Protein AF-A0A4R2H150-F1 (afdb_monomer_lite)

Radius of gyration: 21.91 Å; chains: 1; bounding box: 50×48×60 Å

Organism: NCBI:txid2512223

Secondary structure (DSSP, 8-state):
-HHHHHHHHHHHTT-HHHHHHHHHHHHHHHHHHHHHHHHHHHHHHHHHHTT--HHHHHHHHHHHHHHHHHHHSSSHHHHHHHHHHHHHHHT-EE-TTT--EES-TT-GGGTT---HHHHHIIIIIIHHHHHHHHHTTT--PPP-----S---S-S--HHHHHHHHHHHHHHHHHHHHHHHSTT--THHHHHHHHHHHHHHHHHTT---TTS--THHHHHHHHHHHHHHHHHHHHHHHH----SHHHHHHHHHHHHTT---SHHHHHHSHHHHHHHHHHHHHHHHHHHHHHHHHHHHHHHHTTS-HHHHHHHHHHHHHHHHHHHH--HHHHHHHHHHHHHHHHHHHTT--SHHHHHHHHHHHHHHHHHHTT-

Sequence (371 aa):
MATAIQGHKMALKGRARAALATVAIGSFVAGTISTVLLTFVAKPIGELASHFQATDYFAITLPAMVAVTALVGHSLVRGLLSLTVGLFIGLIGLDSLTGAPRYTFGTLRLLDGVDVVIVIVGLFAIGETLHVASKLRSTPEPPAVLERGRLRTGYLNKSDWGRSWAPWLRGTALGFPFGAIPSGGAEVPTFLSYSIERRRARKKGRDEFGDGAIEGVAGPEAANNASFSGVLVPLLTLGLPTSATAAVMLAAFQIFNVQPGPQLFEDQSTLVWTLIASLYVGNLILLIMNLPLIQIWVQVLKVPQPLLYAGILVFACLGVYSLSGSGYEVLLALLIGVVGFFMRKLDFPIAPVILGVILGPAMEEQSAGHW

InterPro domains:
  IPR002823 Protein of unknown function DUF112, transmembrane [PF01970] (1-355)

pLDDT: mean 83.93, std 10.95, range [38.44, 95.94]

Foldseek 3Di:
DLLCLQLVLCQLVLNNLQSLLLLLVLLLVLLVVLLVVLVVQQQVLLVVQVPDALVNLLVQQVVLLLLLLCALFPDSVLSVVLLVLLLQQLQQAQDPPPRDGDPVVPDPVRNHGFQLLLLCLLQPQLQVLLQVVVCCVPDPPPQSCSPPPDNPPDSADPVLVVLQPVLSVQLSVQQQQQLLDSRHDLVVSLVVSLVVLCVVCVVVVHPCVSNNDSSSNRNSSSSSSSSVSNNVSCCQAVVHRSWLVSLVVSSVCVVVVHRHHSCCCVVVVVVVVVVSVCSSVVSVVSSVPSSVCSVVVVVVSNPPSVVVSVVSLVVSLVVQCVVPVDPVSSVVSNVSSVVSNVCVVVRRDNTSSSSSSRVSSVSCVSVVVPD

Structure (mmCIF, N/CA/C/O backbone):
data_AF-A0A4R2H150-F1
#
_entry.id   AF-A0A4R2H150-F1
#
loop_
_atom_site.group_PDB
_atom_site.id
_atom_site.type_symbol
_atom_site.label_atom_id
_atom_site.label_alt_id
_atom_site.label_comp_id
_atom_site.label_asym_id
_atom_site.label_entity_id
_atom_site.label_seq_id
_atom_site.pdbx_PDB_ins_code
_atom_site.Cartn_x
_atom_site.Cartn_y
_atom_site.Cartn_z
_atom_site.occupancy
_atom_site.B_iso_or_equiv
_atom_site.auth_seq_id
_atom_site.auth_comp_id
_atom_site.auth_asym_id
_atom_site.auth_atom_id
_atom_site.pdbx_PDB_model_num
ATOM 1 N N . MET A 1 1 ? 0.793 -2.696 -10.698 1.00 60.19 1 MET A N 1
ATOM 2 C CA . MET A 1 1 ? 0.422 -3.503 -11.892 1.00 60.19 1 MET A CA 1
ATOM 3 C C . MET A 1 1 ? 0.953 -2.947 -13.217 1.00 60.19 1 MET A C 1
ATOM 5 O O . MET A 1 1 ? 1.516 -3.722 -13.980 1.00 60.19 1 MET A O 1
ATOM 9 N N . ALA A 1 2 ? 0.827 -1.646 -13.522 1.00 77.62 2 ALA A N 1
ATOM 10 C CA . ALA A 1 2 ? 1.211 -1.133 -14.848 1.00 77.62 2 ALA A CA 1
ATOM 11 C C . ALA A 1 2 ? 2.699 -1.343 -15.217 1.00 77.62 2 ALA A C 1
ATOM 13 O O . ALA A 1 2 ? 2.989 -1.665 -16.368 1.00 77.62 2 ALA A O 1
ATOM 14 N N . THR A 1 3 ? 3.624 -1.272 -14.247 1.00 82.69 3 THR A N 1
ATOM 15 C CA . THR A 1 3 ? 5.052 -1.597 -14.441 1.00 82.69 3 THR A CA 1
ATOM 16 C C . THR A 1 3 ? 5.254 -3.010 -15.003 1.00 82.69 3 THR A C 1
ATOM 18 O O . THR A 1 3 ? 6.045 -3.220 -15.924 1.00 82.69 3 THR A O 1
ATOM 21 N N . ALA A 1 4 ? 4.504 -3.990 -14.486 1.00 82.56 4 ALA A N 1
ATOM 22 C CA . ALA A 1 4 ? 4.651 -5.398 -14.847 1.00 82.56 4 ALA A CA 1
ATOM 23 C C . ALA A 1 4 ? 4.240 -5.678 -16.299 1.00 82.56 4 ALA A C 1
ATOM 25 O O . ALA A 1 4 ? 4.830 -6.544 -16.937 1.00 82.56 4 ALA A O 1
ATOM 26 N N . ILE A 1 5 ? 3.298 -4.906 -16.857 1.00 83.81 5 ILE A N 1
ATOM 27 C CA . ILE A 1 5 ? 2.817 -5.080 -18.237 1.00 83.81 5 ILE A CA 1
ATOM 28 C C . ILE A 1 5 ? 3.967 -4.920 -19.240 1.00 83.81 5 ILE A C 1
ATOM 30 O O . ILE A 1 5 ? 4.116 -5.729 -20.156 1.00 83.81 5 ILE A O 1
ATOM 34 N N . GLN A 1 6 ? 4.790 -3.881 -19.078 1.00 85.50 6 GLN A N 1
ATOM 35 C CA . GLN A 1 6 ? 5.945 -3.652 -19.953 1.00 85.50 6 GLN A CA 1
ATOM 36 C C . GLN A 1 6 ? 7.176 -4.419 -19.472 1.00 85.50 6 GLN A C 1
ATOM 38 O O . GLN A 1 6 ? 7.909 -4.958 -20.299 1.00 85.50 6 GLN A O 1
ATOM 43 N N . GLY A 1 7 ? 7.378 -4.528 -18.155 1.00 83.94 7 GLY A N 1
ATOM 44 C CA . GLY A 1 7 ? 8.508 -5.248 -17.569 1.00 83.94 7 GLY A CA 1
ATOM 45 C C . GLY A 1 7 ? 8.526 -6.728 -17.953 1.00 83.94 7 GLY A C 1
ATOM 46 O O . GLY A 1 7 ? 9.577 -7.248 -18.327 1.00 83.94 7 GLY A O 1
ATOM 47 N N . HIS A 1 8 ? 7.362 -7.385 -17.966 1.00 83.56 8 HIS A N 1
ATOM 48 C CA . HIS A 1 8 ? 7.231 -8.773 -18.407 1.00 83.56 8 HIS A CA 1
ATOM 49 C C . HIS A 1 8 ? 7.599 -8.931 -19.890 1.00 83.56 8 HIS A C 1
ATOM 51 O O . HIS A 1 8 ? 8.407 -9.787 -20.240 1.00 83.56 8 HIS A O 1
ATOM 57 N N . LYS A 1 9 ? 7.111 -8.041 -20.762 1.00 84.56 9 LYS A N 1
ATOM 58 C CA . LYS A 1 9 ? 7.454 -8.055 -22.195 1.00 84.56 9 LYS A CA 1
ATOM 59 C C . LYS A 1 9 ? 8.936 -7.771 -22.454 1.00 84.56 9 LYS A C 1
ATOM 61 O O . LYS A 1 9 ? 9.545 -8.409 -23.307 1.00 84.56 9 LYS A O 1
ATOM 66 N N . MET A 1 10 ? 9.551 -6.873 -21.680 1.00 82.25 10 MET A N 1
ATOM 67 C CA . MET A 1 10 ? 11.004 -6.665 -21.707 1.00 82.25 10 MET A CA 1
ATOM 68 C C . MET A 1 10 ? 11.769 -7.917 -21.260 1.00 82.25 10 MET A C 1
ATOM 70 O O . MET A 1 10 ? 12.809 -8.232 -21.840 1.00 82.25 10 MET A O 1
ATOM 74 N N . ALA A 1 11 ? 11.268 -8.635 -20.251 1.00 80.50 11 ALA A N 1
ATOM 75 C CA . ALA A 1 11 ? 11.879 -9.870 -19.773 1.00 80.50 11 ALA A CA 1
ATOM 76 C C . ALA A 1 11 ? 11.828 -10.984 -20.828 1.00 80.50 11 ALA A C 1
ATOM 78 O O . ALA A 1 11 ? 12.861 -11.605 -21.078 1.00 80.50 11 ALA A O 1
ATOM 79 N N . LEU A 1 12 ? 10.687 -11.156 -21.506 1.00 79.75 12 LEU A N 1
ATOM 80 C CA . LEU A 1 12 ? 10.528 -12.106 -22.617 1.00 79.75 12 LEU A CA 1
ATOM 81 C C . LEU A 1 12 ? 11.504 -11.836 -23.776 1.00 79.75 12 LEU A C 1
ATOM 83 O O . LEU A 1 12 ? 11.928 -12.761 -24.453 1.00 79.75 12 LEU A O 1
ATOM 87 N N . LYS A 1 13 ? 11.927 -10.582 -23.966 1.00 80.75 13 LYS A N 1
ATOM 88 C CA . LYS A 1 13 ? 12.922 -10.176 -24.976 1.00 80.75 13 LYS A CA 1
ATOM 89 C C . LYS A 1 13 ? 14.378 -10.236 -24.501 1.00 80.75 13 LYS A C 1
ATOM 91 O O . LYS A 1 13 ? 15.247 -9.576 -25.075 1.00 80.75 13 LYS A O 1
ATOM 96 N N . GLY A 1 14 ? 14.656 -10.913 -23.389 1.00 75.75 14 GLY A N 1
ATOM 97 C CA . GLY A 1 14 ? 16.004 -10.995 -22.814 1.00 75.75 14 GLY A CA 1
ATOM 98 C C . GLY A 1 14 ? 16.511 -9.692 -22.172 1.00 75.75 14 GLY A C 1
ATOM 99 O O . GLY A 1 14 ? 17.676 -9.609 -21.781 1.00 75.75 14 GLY A O 1
ATOM 100 N N . ARG A 1 15 ? 15.657 -8.668 -22.005 1.00 80.00 15 ARG A N 1
ATOM 101 C CA . ARG A 1 15 ? 15.982 -7.381 -21.350 1.00 80.00 15 ARG A CA 1
ATOM 102 C C . ARG A 1 15 ? 15.508 -7.310 -19.890 1.00 80.00 15 ARG A C 1
ATOM 104 O O . ARG A 1 15 ? 15.317 -6.217 -19.359 1.00 80.00 15 ARG A O 1
ATOM 111 N N . ALA A 1 16 ? 15.367 -8.453 -19.215 1.00 78.31 16 ALA A N 1
ATOM 112 C CA . ALA A 1 16 ? 14.910 -8.528 -17.821 1.00 78.31 16 ALA A CA 1
ATOM 113 C C . ALA A 1 16 ? 15.772 -7.684 -16.860 1.00 78.31 16 ALA A C 1
ATOM 115 O O . ALA A 1 16 ? 15.243 -6.954 -16.029 1.00 78.31 16 ALA A O 1
ATOM 116 N N . ARG A 1 17 ? 17.105 -7.716 -17.022 1.00 78.56 17 ARG A N 1
ATOM 117 C CA . ARG A 1 17 ? 18.040 -6.927 -16.197 1.00 78.56 17 ARG A CA 1
ATOM 118 C C . ARG A 1 17 ? 17.825 -5.422 -16.339 1.00 78.56 17 ARG A C 1
ATOM 120 O O . ARG A 1 17 ? 17.886 -4.717 -15.342 1.00 78.56 17 ARG A O 1
ATOM 127 N N . ALA A 1 18 ? 17.536 -4.949 -17.551 1.00 82.94 18 ALA A N 1
ATOM 128 C CA . ALA A 1 18 ? 17.268 -3.538 -17.798 1.00 82.94 18 ALA A CA 1
ATOM 129 C C . ALA A 1 18 ? 15.921 -3.098 -17.235 1.00 82.94 18 ALA A C 1
ATOM 131 O O . ALA A 1 18 ? 15.838 -2.026 -16.641 1.00 82.94 18 ALA A O 1
ATOM 132 N N . ALA A 1 19 ? 14.888 -3.937 -17.351 1.00 84.19 19 ALA A N 1
ATOM 133 C CA . ALA A 1 19 ? 13.602 -3.674 -16.713 1.00 84.19 19 ALA A CA 1
ATOM 134 C C . ALA A 1 19 ? 13.755 -3.563 -15.186 1.00 84.19 19 ALA A C 1
ATOM 136 O O . ALA A 1 19 ? 13.353 -2.560 -14.605 1.00 84.19 19 ALA A O 1
ATOM 137 N N . LEU A 1 20 ? 14.420 -4.535 -14.554 1.00 83.69 20 LEU A N 1
ATOM 138 C CA . LEU A 1 20 ? 14.629 -4.549 -13.103 1.00 83.69 20 LEU A CA 1
ATOM 139 C C . LEU A 1 20 ? 15.543 -3.414 -12.618 1.00 83.69 20 LEU A C 1
ATOM 141 O O . LEU A 1 20 ? 15.258 -2.809 -11.591 1.00 83.69 20 LEU A O 1
ATOM 145 N N . ALA A 1 21 ? 16.598 -3.070 -13.364 1.00 84.75 21 ALA A N 1
ATOM 146 C CA . ALA A 1 21 ? 17.452 -1.927 -13.034 1.00 84.75 21 ALA A CA 1
ATOM 147 C C . ALA A 1 21 ? 16.698 -0.593 -13.151 1.00 84.75 21 ALA A C 1
ATOM 149 O O . ALA A 1 21 ? 16.842 0.273 -12.291 1.00 84.75 21 ALA A O 1
ATOM 150 N N . THR A 1 22 ? 15.863 -0.438 -14.186 1.00 89.25 22 THR A N 1
ATOM 151 C CA . THR A 1 22 ? 15.008 0.750 -14.358 1.00 89.25 22 THR A CA 1
ATOM 152 C C . THR A 1 22 ? 14.028 0.898 -13.203 1.00 89.25 22 THR A C 1
ATOM 154 O O . THR A 1 22 ? 13.801 2.016 -12.744 1.00 89.25 22 THR A O 1
ATOM 157 N N . VAL A 1 23 ? 13.466 -0.223 -12.741 1.00 87.62 23 VAL A N 1
ATOM 158 C CA . VAL A 1 23 ? 12.588 -0.271 -11.571 1.00 87.62 23 VAL A CA 1
ATOM 159 C C . VAL A 1 23 ? 13.357 0.138 -10.323 1.00 87.62 23 VAL A C 1
ATOM 161 O O . VAL A 1 23 ? 13.010 1.142 -9.726 1.00 87.62 23 VAL A O 1
ATOM 164 N N . ALA A 1 24 ? 14.458 -0.540 -9.988 1.00 87.31 24 ALA A N 1
ATOM 165 C CA . ALA A 1 24 ? 15.208 -0.272 -8.760 1.00 87.31 24 ALA A CA 1
ATOM 166 C C . ALA A 1 24 ? 15.705 1.183 -8.662 1.00 87.31 24 ALA A C 1
ATOM 168 O O . ALA A 1 24 ? 15.549 1.827 -7.625 1.00 87.31 24 ALA A O 1
ATOM 169 N N . ILE A 1 25 ? 16.267 1.722 -9.749 1.00 89.00 25 ILE A N 1
ATOM 170 C CA . ILE A 1 25 ? 16.742 3.113 -9.786 1.00 89.00 25 ILE A CA 1
ATOM 171 C C . ILE A 1 25 ? 15.561 4.085 -9.778 1.00 89.00 25 ILE A C 1
ATOM 173 O O . ILE A 1 25 ? 15.614 5.099 -9.088 1.00 89.00 25 ILE A O 1
ATOM 177 N N . GLY A 1 26 ? 14.490 3.775 -10.511 1.00 88.81 26 GLY A N 1
ATOM 178 C CA . GLY A 1 26 ? 13.276 4.584 -10.530 1.00 88.81 26 GLY A CA 1
ATOM 179 C C . GLY A 1 26 ? 12.628 4.696 -9.159 1.00 88.81 26 GLY A C 1
ATOM 180 O O . GLY A 1 26 ? 12.326 5.807 -8.730 1.00 88.81 26 GLY A O 1
ATOM 181 N N . SER A 1 27 ? 12.487 3.575 -8.450 1.00 89.62 27 SER A N 1
ATOM 182 C CA . SER A 1 27 ? 11.993 3.541 -7.076 1.00 89.62 27 SER A CA 1
ATOM 183 C C . SER A 1 27 ? 12.921 4.339 -6.160 1.00 89.62 27 SER A C 1
ATOM 185 O O . SER A 1 27 ? 12.429 5.181 -5.423 1.00 89.62 27 SER A O 1
ATOM 187 N N . PHE A 1 28 ? 14.248 4.197 -6.259 1.00 91.75 28 PHE A N 1
ATOM 188 C CA . PHE A 1 28 ? 15.172 5.012 -5.459 1.00 91.75 28 PHE A CA 1
ATOM 189 C C . PHE A 1 28 ? 15.005 6.517 -5.714 1.00 91.75 28 PHE A C 1
ATOM 191 O O . PHE A 1 28 ? 14.764 7.268 -4.777 1.00 91.75 28 PHE A O 1
ATOM 198 N N . VAL A 1 29 ? 15.064 6.964 -6.974 1.00 92.50 29 VAL A N 1
ATOM 199 C CA . VAL A 1 29 ? 14.935 8.389 -7.333 1.00 92.50 29 VAL A CA 1
ATOM 200 C C . VAL A 1 29 ? 13.586 8.944 -6.884 1.00 92.50 29 VAL A C 1
ATOM 202 O O . VAL A 1 29 ? 13.526 10.007 -6.265 1.00 92.50 29 VAL A O 1
ATOM 205 N N . ALA A 1 30 ? 12.503 8.226 -7.180 1.00 93.12 30 ALA A N 1
ATOM 206 C CA . ALA A 1 30 ? 11.165 8.633 -6.789 1.00 93.12 30 ALA A CA 1
ATOM 207 C C . ALA A 1 30 ? 11.005 8.668 -5.272 1.00 93.12 30 ALA A C 1
ATOM 209 O O . ALA A 1 30 ? 10.514 9.665 -4.760 1.00 93.12 30 ALA A O 1
ATOM 210 N N . GLY A 1 31 ? 11.491 7.633 -4.583 1.00 92.56 31 GLY A N 1
ATOM 211 C CA . GLY A 1 31 ? 11.442 7.483 -3.133 1.00 92.56 31 GLY A CA 1
ATOM 212 C C . GLY A 1 31 ? 12.242 8.556 -2.411 1.00 92.56 31 GLY A C 1
ATOM 213 O O . GLY A 1 31 ? 11.758 9.134 -1.451 1.00 92.56 31 GLY A O 1
ATOM 214 N N . THR A 1 32 ? 13.441 8.898 -2.885 1.00 94.12 32 THR A N 1
ATOM 215 C CA . THR A 1 32 ? 14.222 9.994 -2.301 1.00 94.12 32 THR A CA 1
ATOM 216 C C . THR A 1 32 ? 13.494 11.324 -2.459 1.00 94.12 32 THR A C 1
ATOM 218 O O . THR A 1 32 ? 13.324 12.035 -1.474 1.00 94.12 32 THR A O 1
ATOM 221 N N . ILE A 1 33 ? 13.020 11.656 -3.665 1.00 95.19 33 ILE A N 1
ATOM 222 C CA . ILE A 1 33 ? 12.309 12.923 -3.903 1.00 95.19 33 ILE A CA 1
ATOM 223 C C . ILE A 1 33 ? 11.018 12.983 -3.076 1.00 95.19 33 ILE A C 1
ATOM 225 O O . ILE A 1 33 ? 10.729 14.007 -2.462 1.00 95.19 33 ILE A O 1
ATOM 229 N N . SER A 1 34 ? 10.247 11.899 -3.030 1.00 94.25 34 SER A N 1
ATOM 230 C CA . SER A 1 34 ? 8.982 11.854 -2.301 1.00 94.25 34 SER A CA 1
ATOM 231 C C . SER A 1 34 ? 9.173 11.845 -0.784 1.00 94.25 34 SER A C 1
ATOM 233 O O . SER A 1 34 ? 8.365 12.447 -0.086 1.00 94.25 34 SER A O 1
ATOM 235 N N . THR A 1 35 ? 10.251 11.254 -0.256 1.00 94.06 35 THR A N 1
ATOM 236 C CA . THR A 1 35 ? 10.605 11.366 1.171 1.00 94.06 35 THR A CA 1
ATOM 237 C C . THR A 1 35 ? 11.059 12.786 1.532 1.00 94.06 35 THR A C 1
ATOM 239 O O . THR A 1 35 ? 10.711 13.283 2.606 1.00 94.06 35 THR A O 1
ATOM 242 N N . VAL A 1 36 ? 11.763 13.485 0.631 1.00 94.81 36 VAL A N 1
ATOM 243 C CA . VAL A 1 36 ? 12.063 14.921 0.801 1.00 94.81 36 VAL A CA 1
ATOM 244 C C . VAL A 1 36 ? 10.771 15.725 0.870 1.00 94.81 36 VAL A C 1
ATOM 246 O O . VAL A 1 36 ? 10.580 16.491 1.810 1.00 94.81 36 VAL A O 1
ATOM 249 N N . LEU A 1 37 ? 9.848 15.507 -0.069 1.00 94.31 37 LEU A N 1
ATOM 250 C CA . LEU A 1 37 ? 8.540 16.162 -0.037 1.00 94.31 37 LEU A CA 1
ATOM 251 C C . LEU A 1 37 ? 7.769 15.827 1.248 1.00 94.31 37 LEU A C 1
ATOM 253 O O . LEU A 1 37 ? 7.254 16.739 1.882 1.00 94.31 37 LEU A O 1
ATOM 257 N N . LEU A 1 38 ? 7.761 14.565 1.690 1.00 93.06 38 LEU A N 1
ATOM 258 C CA . LEU A 1 38 ? 7.161 14.144 2.962 1.00 93.06 38 LEU A CA 1
ATOM 259 C C . LEU A 1 38 ? 7.756 14.911 4.151 1.00 93.06 38 LEU A C 1
ATOM 261 O O . LEU A 1 38 ? 7.006 15.397 4.986 1.00 93.06 38 LEU A O 1
ATOM 265 N N . THR A 1 39 ? 9.079 15.077 4.204 1.00 92.12 39 THR A N 1
ATOM 266 C CA . THR A 1 39 ? 9.779 15.796 5.288 1.00 92.12 39 THR A CA 1
ATOM 267 C C . THR A 1 39 ? 9.279 17.240 5.412 1.00 92.12 39 THR A C 1
ATOM 269 O O . THR A 1 39 ? 9.077 17.733 6.520 1.00 92.12 39 THR A O 1
ATOM 272 N N . PHE A 1 40 ? 9.037 17.911 4.282 1.00 91.12 40 PHE A N 1
ATOM 273 C CA . PHE A 1 40 ? 8.554 19.294 4.267 1.00 91.12 40 PHE A CA 1
ATOM 274 C C . PHE A 1 40 ? 7.036 19.425 4.417 1.00 91.12 40 PHE A C 1
ATOM 276 O O . PHE A 1 40 ? 6.571 20.421 4.960 1.00 91.12 40 PHE A O 1
ATOM 283 N N . VAL A 1 41 ? 6.263 18.449 3.937 1.00 90.12 41 VAL A N 1
ATOM 284 C CA . VAL A 1 41 ? 4.792 18.500 3.899 1.00 90.12 41 VAL A CA 1
ATOM 285 C C . VAL A 1 41 ? 4.155 17.936 5.173 1.00 90.12 41 VAL A C 1
ATOM 287 O O . VAL A 1 41 ? 3.082 18.388 5.565 1.00 90.12 41 VAL A O 1
ATOM 290 N N . ALA A 1 42 ? 4.816 16.996 5.856 1.00 86.25 42 ALA A N 1
ATOM 291 C CA . ALA A 1 42 ? 4.284 16.359 7.058 1.00 86.25 42 ALA A CA 1
ATOM 292 C C . ALA A 1 42 ? 4.027 17.362 8.191 1.00 86.25 42 ALA A C 1
ATOM 294 O O . ALA A 1 42 ? 2.949 17.355 8.774 1.00 86.25 42 ALA A O 1
ATOM 295 N N . LYS A 1 43 ? 4.983 18.257 8.474 1.00 84.12 43 LYS A N 1
ATOM 296 C CA . LYS A 1 43 ? 4.855 19.208 9.587 1.00 84.12 43 LYS A CA 1
ATOM 297 C C . LYS A 1 43 ? 3.708 20.220 9.387 1.00 84.12 43 LYS A C 1
ATOM 299 O O . LYS A 1 43 ? 2.865 20.291 10.274 1.00 84.12 43 LYS A O 1
ATOM 304 N N . PRO A 1 44 ? 3.597 20.938 8.248 1.00 87.19 44 PRO A N 1
ATOM 305 C CA . PRO A 1 44 ? 2.483 21.863 8.018 1.00 87.19 44 PRO A CA 1
ATOM 306 C C . PRO A 1 44 ? 1.107 21.195 8.085 1.00 87.19 44 PRO A C 1
ATOM 308 O O . PRO A 1 44 ? 0.148 21.800 8.549 1.00 87.19 44 PRO A O 1
ATOM 311 N N . ILE A 1 45 ? 0.995 19.947 7.620 1.00 85.62 45 ILE A N 1
ATOM 312 C CA . ILE A 1 45 ? -0.273 19.213 7.686 1.00 85.62 45 ILE A CA 1
ATOM 313 C C . ILE A 1 45 ? -0.565 18.751 9.114 1.00 85.62 45 ILE A C 1
ATOM 315 O O . ILE A 1 45 ? -1.712 18.837 9.531 1.00 85.62 45 ILE A O 1
ATOM 319 N N . GLY A 1 46 ? 0.445 18.325 9.878 1.00 82.56 46 GLY A N 1
ATOM 320 C CA . GLY A 1 46 ? 0.287 18.022 11.304 1.00 82.56 46 GLY A CA 1
ATOM 321 C C . GLY A 1 46 ? -0.188 19.235 12.113 1.00 82.56 46 GLY A C 1
ATOM 322 O O . GLY A 1 46 ? -1.106 19.108 12.915 1.00 82.56 46 GLY A O 1
ATOM 323 N N . GLU A 1 47 ? 0.367 20.420 11.841 1.00 83.69 47 GLU A N 1
ATOM 324 C CA . GLU A 1 47 ? -0.075 21.685 12.451 1.00 83.69 47 GLU A CA 1
ATOM 325 C C . GLU A 1 47 ? -1.510 22.058 12.042 1.00 83.69 47 GLU A C 1
ATOM 327 O O . GLU A 1 47 ? -2.278 22.543 12.862 1.00 83.69 47 GLU A O 1
ATOM 332 N N . LEU A 1 48 ? -1.915 21.805 10.794 1.00 84.31 48 LEU A N 1
ATOM 333 C CA . LEU A 1 48 ? -3.309 22.006 10.383 1.00 84.31 48 LEU A CA 1
ATOM 334 C C . LEU A 1 48 ? -4.253 21.023 11.094 1.00 84.31 48 LEU A C 1
ATOM 336 O O . LEU A 1 48 ? -5.356 21.389 11.493 1.00 84.31 48 LEU A O 1
ATOM 340 N N . ALA A 1 49 ? -3.811 19.778 11.246 1.00 81.94 49 ALA A N 1
ATOM 341 C CA . ALA A 1 49 ? -4.591 18.694 11.818 1.00 81.94 49 ALA A CA 1
ATOM 342 C C . ALA A 1 49 ? -4.788 18.820 13.339 1.00 81.94 49 ALA A C 1
ATOM 344 O O . ALA A 1 49 ? -5.761 18.281 13.867 1.00 81.94 49 ALA A O 1
ATOM 345 N N . SER A 1 50 ? -3.919 19.546 14.052 1.00 79.81 50 SER A N 1
ATOM 346 C CA . SER A 1 50 ? -4.093 19.812 15.490 1.00 79.81 50 SER A CA 1
ATOM 347 C C . SER A 1 50 ? -5.289 20.722 15.792 1.00 79.81 50 SER A C 1
ATOM 349 O O . SER A 1 50 ? -5.778 20.746 16.919 1.00 79.81 50 SER A O 1
ATOM 351 N N . HIS A 1 51 ? -5.810 21.429 14.783 1.00 83.56 51 HIS A N 1
ATOM 352 C CA . HIS A 1 51 ? -7.037 22.215 14.892 1.00 83.56 51 HIS A CA 1
ATOM 353 C C . HIS A 1 51 ? -8.318 21.403 14.663 1.00 83.56 51 HIS A C 1
ATOM 355 O O . HIS A 1 51 ? -9.405 21.932 14.888 1.00 83.56 51 HIS A O 1
ATOM 361 N N . PHE A 1 52 ? -8.215 20.153 14.202 1.00 83.81 52 PHE A N 1
ATOM 362 C CA . PHE A 1 52 ? -9.382 19.327 13.902 1.00 83.81 52 PHE A CA 1
ATOM 363 C C . PHE A 1 52 ? -9.962 18.696 15.161 1.00 83.81 52 PHE A C 1
ATOM 365 O O . PHE A 1 52 ? -9.247 18.153 16.006 1.00 83.81 52 PHE A O 1
ATOM 372 N N . GLN A 1 53 ? -11.286 18.729 15.255 1.00 83.62 53 GLN A N 1
ATOM 373 C CA . GLN A 1 53 ? -12.044 18.043 16.294 1.00 83.62 53 GLN A CA 1
ATOM 374 C C . GLN A 1 53 ? -12.504 16.664 15.804 1.00 83.62 53 GLN A C 1
ATOM 376 O O . GLN A 1 53 ? -12.438 16.355 14.614 1.00 83.62 53 GLN A O 1
ATOM 381 N N . ALA A 1 54 ? -13.014 15.825 16.710 1.00 80.88 54 ALA A N 1
ATOM 382 C CA . ALA A 1 54 ? -13.508 14.484 16.372 1.00 80.88 54 ALA A CA 1
ATOM 383 C C . ALA A 1 54 ? -14.536 14.499 15.219 1.00 80.88 54 ALA A C 1
ATOM 385 O O . ALA A 1 54 ? -14.478 13.662 14.319 1.00 80.88 54 ALA A O 1
ATOM 386 N N . THR A 1 55 ? -15.417 15.504 15.191 1.00 83.94 55 THR A N 1
ATOM 387 C CA . THR A 1 55 ? -16.394 15.709 14.111 1.00 83.94 55 THR A CA 1
ATOM 388 C C . THR A 1 55 ? -15.729 15.966 12.755 1.00 83.94 55 THR A C 1
ATOM 390 O O . THR A 1 55 ? -16.196 15.443 11.742 1.00 83.94 55 THR A O 1
ATOM 393 N N . ASP A 1 56 ? -14.626 16.718 12.721 1.00 85.62 56 ASP A N 1
ATOM 394 C CA . ASP A 1 56 ? -13.878 16.998 11.489 1.00 85.62 56 ASP A CA 1
ATOM 395 C C . ASP A 1 56 ? -13.185 15.731 10.976 1.00 85.62 56 ASP A C 1
ATOM 397 O O . ASP A 1 56 ? -13.238 15.435 9.779 1.00 85.62 56 ASP A O 1
ATOM 401 N N . TYR A 1 57 ? -12.603 14.932 11.881 1.00 82.25 57 TYR A N 1
ATOM 402 C CA . TYR A 1 57 ? -12.037 13.628 11.529 1.00 82.25 57 TYR A CA 1
ATOM 403 C C . TYR A 1 57 ? -13.095 12.710 10.927 1.00 82.25 57 TYR A C 1
ATOM 405 O O . TYR A 1 57 ? -12.864 12.153 9.852 1.00 82.25 57 TYR A O 1
ATOM 413 N N . PHE A 1 58 ? -14.281 12.611 11.529 1.00 84.38 58 PHE A N 1
ATOM 414 C CA . PHE A 1 58 ? -15.379 11.831 10.958 1.00 84.38 58 PHE A CA 1
ATOM 415 C C . PHE A 1 58 ? -15.794 12.356 9.571 1.00 84.38 58 PHE A C 1
ATOM 417 O O . PHE A 1 58 ? -15.917 11.578 8.617 1.00 84.38 58 PHE A O 1
ATOM 424 N N . ALA A 1 59 ? -15.946 13.678 9.432 1.00 86.38 59 ALA A N 1
ATOM 425 C CA . ALA A 1 59 ? -16.364 14.335 8.195 1.00 86.38 59 ALA A CA 1
ATOM 426 C C . ALA A 1 59 ? -15.350 14.198 7.047 1.00 86.38 59 ALA A C 1
ATOM 428 O O . ALA A 1 59 ? -15.753 14.233 5.886 1.00 86.38 59 ALA A O 1
ATOM 429 N N . ILE A 1 60 ? -14.058 14.021 7.338 1.00 84.50 60 ILE A N 1
ATOM 430 C CA . ILE A 1 60 ? -13.012 13.776 6.330 1.00 84.50 60 ILE A CA 1
ATOM 431 C C . ILE A 1 60 ? -12.858 12.275 6.057 1.00 84.50 60 ILE A C 1
ATOM 433 O O . ILE A 1 60 ? -12.720 11.866 4.900 1.00 84.50 60 ILE A O 1
ATOM 437 N N . THR A 1 61 ? -12.923 11.444 7.098 1.00 84.56 61 THR A N 1
ATOM 438 C CA . THR A 1 61 ? -12.716 9.993 6.998 1.00 84.56 61 THR A CA 1
ATOM 439 C C . THR A 1 61 ? -13.825 9.319 6.207 1.00 84.56 61 THR A C 1
ATOM 441 O O . THR A 1 61 ? -13.534 8.495 5.341 1.00 84.56 61 THR A O 1
ATOM 444 N N . LEU A 1 62 ? -15.091 9.685 6.439 1.00 87.12 62 LEU A N 1
ATOM 445 C CA . LEU A 1 62 ? -16.221 9.055 5.755 1.00 87.12 62 LEU A CA 1
ATOM 446 C C . LEU A 1 62 ? -16.168 9.268 4.224 1.00 87.12 62 LEU A C 1
ATOM 448 O O . LEU A 1 62 ? -16.179 8.271 3.493 1.00 87.12 62 LEU A O 1
ATOM 452 N N . PRO A 1 63 ? -16.046 10.503 3.691 1.00 85.50 63 PRO A N 1
ATOM 453 C CA . PRO A 1 63 ? -15.893 10.718 2.256 1.00 85.50 63 PRO A CA 1
ATOM 454 C C . PRO A 1 63 ? -14.600 10.126 1.700 1.00 85.50 63 PRO A C 1
ATOM 456 O O . PRO A 1 63 ? -14.630 9.591 0.595 1.00 85.50 63 PRO A O 1
ATOM 459 N N . ALA A 1 64 ? -13.487 10.177 2.441 1.00 83.44 64 ALA A N 1
ATOM 460 C CA . ALA A 1 64 ? -12.230 9.565 2.013 1.00 83.44 64 ALA A CA 1
ATOM 461 C C . ALA A 1 64 ? -12.376 8.049 1.834 1.00 83.44 64 ALA A C 1
ATOM 463 O O . ALA A 1 64 ? -11.995 7.493 0.802 1.00 83.44 64 ALA A O 1
ATOM 464 N N . MET A 1 65 ? -13.005 7.382 2.800 1.00 84.12 65 MET A N 1
ATOM 465 C CA . MET A 1 65 ? -13.268 5.948 2.774 1.00 84.12 65 MET A CA 1
ATOM 466 C C . MET A 1 65 ? -14.177 5.561 1.603 1.00 84.12 65 MET A C 1
ATOM 468 O O . MET A 1 65 ? -13.878 4.611 0.872 1.00 84.12 65 MET A O 1
ATOM 472 N N . VAL A 1 66 ? -15.244 6.330 1.365 1.00 85.19 66 VAL A N 1
ATOM 473 C CA . VAL A 1 66 ? -16.134 6.142 0.208 1.00 85.19 66 VAL A CA 1
ATOM 474 C C . VAL A 1 66 ? -15.396 6.399 -1.109 1.00 85.19 66 VAL A C 1
ATOM 476 O O . VAL A 1 66 ? -15.533 5.609 -2.043 1.00 85.19 66 VAL A O 1
ATOM 479 N N . ALA A 1 67 ? -14.579 7.450 -1.195 1.00 82.94 67 ALA A N 1
ATOM 480 C CA . ALA A 1 67 ? -13.839 7.808 -2.403 1.00 82.94 67 ALA A CA 1
ATOM 481 C C . ALA A 1 67 ? -12.783 6.754 -2.767 1.00 82.94 67 ALA A C 1
ATOM 483 O O . ALA A 1 67 ? -12.732 6.307 -3.915 1.00 82.94 67 ALA A O 1
ATOM 484 N N . VAL A 1 68 ? -11.993 6.296 -1.793 1.00 77.50 68 VAL A N 1
ATOM 485 C CA . VAL A 1 68 ? -11.022 5.206 -1.984 1.00 77.50 68 VAL A CA 1
ATOM 486 C C . VAL A 1 68 ? -11.746 3.934 -2.427 1.00 77.50 68 VAL A C 1
ATOM 488 O O . VAL A 1 68 ? -11.335 3.274 -3.381 1.00 77.50 68 VAL A O 1
ATOM 491 N N . THR A 1 69 ? -12.878 3.623 -1.798 1.00 81.25 69 THR A N 1
ATOM 492 C CA . THR A 1 69 ? -13.703 2.464 -2.157 1.00 81.25 69 THR A CA 1
ATOM 493 C C . THR A 1 69 ? -14.252 2.549 -3.582 1.00 81.25 69 THR A C 1
ATOM 495 O O . THR A 1 69 ? -14.247 1.552 -4.309 1.00 81.25 69 THR A O 1
ATOM 498 N N . ALA A 1 70 ? -14.679 3.739 -4.006 1.00 79.88 70 ALA A N 1
ATOM 499 C CA . ALA A 1 70 ? -15.176 3.997 -5.352 1.00 79.88 70 ALA A CA 1
ATOM 500 C C . ALA A 1 70 ? -14.092 3.848 -6.430 1.00 79.88 70 ALA A C 1
ATOM 502 O O . ALA A 1 70 ? -14.407 3.477 -7.560 1.00 79.88 70 ALA A O 1
ATOM 503 N N . LEU A 1 71 ? -12.830 4.127 -6.092 1.00 73.06 71 LEU A N 1
ATOM 504 C CA . LEU A 1 71 ? -11.721 4.175 -7.048 1.00 73.06 71 LEU A CA 1
ATOM 505 C C . LEU A 1 71 ? -10.954 2.856 -7.197 1.00 73.06 71 LEU A C 1
ATOM 507 O O . LEU A 1 71 ? -10.319 2.647 -8.229 1.00 73.06 71 LEU A O 1
ATOM 511 N N . VAL A 1 72 ? -11.011 1.961 -6.207 1.00 68.81 72 VAL A N 1
ATOM 512 C CA . VAL A 1 72 ? -10.279 0.677 -6.237 1.00 68.81 72 VAL A CA 1
ATOM 513 C C . VAL A 1 72 ? -11.051 -0.432 -6.981 1.00 68.81 72 VAL A C 1
ATOM 515 O O . VAL A 1 72 ? -10.475 -1.450 -7.357 1.00 68.81 72 VAL A O 1
ATOM 518 N N . GLY A 1 73 ? -12.356 -0.264 -7.219 1.00 65.69 73 GLY A N 1
ATOM 519 C CA . GLY A 1 73 ? -13.201 -1.275 -7.864 1.00 65.69 73 GLY A CA 1
ATOM 520 C C . GLY A 1 73 ? -13.564 -0.973 -9.322 1.00 65.69 73 GLY A C 1
ATOM 521 O O . GLY A 1 73 ? -13.741 0.174 -9.712 1.00 65.69 73 GLY A O 1
ATOM 522 N N . HIS A 1 74 ? -13.811 -2.025 -10.114 1.00 68.38 74 HIS A N 1
ATOM 523 C CA . HIS A 1 74 ? -14.494 -1.898 -11.415 1.00 68.38 74 HIS A CA 1
ATOM 524 C C . HIS A 1 74 ? -15.958 -1.446 -11.279 1.00 68.38 74 HIS A C 1
ATOM 526 O O . HIS A 1 74 ? -16.542 -0.928 -12.228 1.00 68.38 74 HIS A O 1
ATOM 532 N N . SER A 1 75 ? -16.564 -1.687 -10.113 1.00 84.06 75 SER A N 1
ATOM 533 C CA . SER A 1 75 ? -17.946 -1.341 -9.797 1.00 84.06 75 SER A CA 1
ATOM 534 C C . SER A 1 75 ? -18.018 -0.703 -8.416 1.00 84.06 75 SER A C 1
ATOM 536 O O . SER A 1 75 ? -17.573 -1.300 -7.432 1.00 84.06 75 SER A O 1
ATOM 538 N N . LEU A 1 76 ? -18.647 0.473 -8.349 1.00 85.88 76 LEU A N 1
ATOM 539 C CA . LEU A 1 76 ? -18.916 1.193 -7.104 1.00 85.88 76 LEU A CA 1
ATOM 540 C C . LEU A 1 76 ? -19.689 0.322 -6.105 1.00 85.88 76 LEU A C 1
ATOM 542 O O . LEU A 1 76 ? -19.357 0.291 -4.927 1.00 85.88 76 LEU A O 1
ATOM 546 N N . VAL A 1 77 ? -20.679 -0.437 -6.586 1.00 89.44 77 VAL A N 1
ATOM 547 C CA . VAL A 1 77 ? -21.520 -1.301 -5.743 1.00 89.44 77 VAL A CA 1
ATOM 548 C C . VAL A 1 77 ? -20.690 -2.410 -5.101 1.00 89.44 77 VAL A C 1
ATOM 550 O O . VAL A 1 77 ? -20.820 -2.658 -3.906 1.00 89.44 77 VAL A O 1
ATOM 553 N N . ARG A 1 78 ? -19.794 -3.051 -5.865 1.00 89.88 78 ARG A N 1
ATOM 554 C CA . ARG A 1 78 ? -18.899 -4.086 -5.319 1.00 89.88 78 ARG A CA 1
ATOM 555 C C . ARG A 1 78 ? -17.933 -3.497 -4.294 1.00 89.88 78 ARG A C 1
ATOM 557 O O . ARG A 1 78 ? -17.697 -4.125 -3.271 1.00 89.88 78 ARG A O 1
ATOM 564 N N . GLY A 1 79 ? -17.423 -2.291 -4.547 1.00 89.75 79 GLY A N 1
ATOM 565 C CA . GLY A 1 79 ? -16.612 -1.549 -3.585 1.00 89.75 79 GLY A CA 1
ATOM 566 C C . GLY A 1 79 ? -17.354 -1.301 -2.274 1.00 89.75 79 GLY A C 1
ATOM 567 O O . GLY A 1 79 ? -16.864 -1.687 -1.217 1.00 89.75 79 GLY A O 1
ATOM 568 N N . LEU A 1 80 ? -18.542 -0.695 -2.339 1.00 90.75 80 LEU A N 1
ATOM 569 C CA . LEU A 1 80 ? -19.333 -0.366 -1.151 1.00 90.75 80 LEU A CA 1
ATOM 570 C C . LEU A 1 80 ? -19.743 -1.616 -0.366 1.00 90.75 80 LEU A C 1
ATOM 572 O O . LEU A 1 80 ? -19.654 -1.608 0.853 1.00 90.75 80 LEU A O 1
ATOM 576 N N . LEU A 1 81 ? -20.105 -2.711 -1.042 1.00 92.94 81 LEU A N 1
ATOM 577 C CA . LEU A 1 81 ? -20.384 -3.985 -0.374 1.00 92.94 81 LEU A CA 1
ATOM 578 C C . LEU A 1 81 ? -19.148 -4.542 0.342 1.00 92.94 81 LEU A C 1
ATOM 580 O O . LEU A 1 81 ? -19.256 -4.963 1.491 1.00 92.94 81 LEU A O 1
ATOM 584 N N . SER A 1 82 ? -17.974 -4.509 -0.298 1.00 93.06 82 SER A N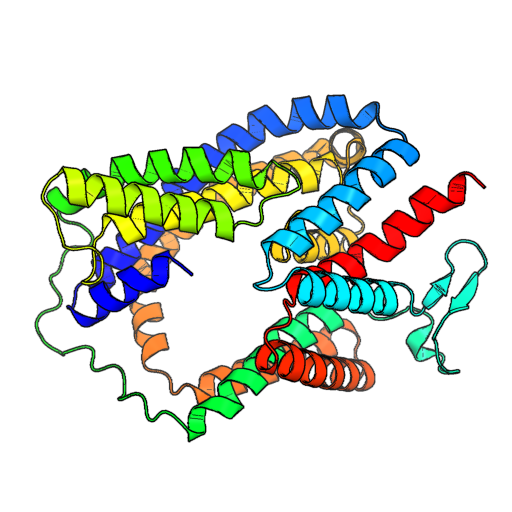 1
ATOM 585 C CA . SER A 1 82 ? -16.713 -4.873 0.359 1.00 93.06 82 SER A CA 1
ATOM 586 C C . SER A 1 82 ? -16.449 -4.008 1.592 1.00 93.06 82 SER A C 1
ATOM 588 O O . SER A 1 82 ? -16.058 -4.526 2.634 1.00 93.06 82 SER A O 1
ATOM 590 N N . LEU A 1 83 ? -16.693 -2.701 1.492 1.00 91.62 83 LEU A N 1
ATOM 591 C CA . LEU A 1 83 ? -16.540 -1.785 2.614 1.00 91.62 83 LEU A CA 1
ATOM 592 C C . LEU A 1 83 ? -17.491 -2.138 3.763 1.00 91.62 83 LEU A C 1
ATOM 594 O O . LEU A 1 83 ? -17.048 -2.234 4.902 1.00 91.62 83 LEU A O 1
ATOM 598 N N . THR A 1 84 ? -18.768 -2.398 3.475 1.00 92.44 84 THR A N 1
ATOM 599 C CA . THR A 1 84 ? -19.756 -2.815 4.483 1.00 92.44 84 THR A CA 1
ATOM 600 C C . THR A 1 84 ? -19.371 -4.129 5.158 1.00 92.44 84 THR A C 1
ATOM 602 O O . THR A 1 84 ? -19.506 -4.241 6.372 1.00 92.44 84 THR A O 1
ATOM 605 N N . VAL A 1 85 ? -18.852 -5.108 4.409 1.00 93.94 85 VAL A N 1
ATOM 606 C CA . VAL A 1 85 ? -18.320 -6.353 4.992 1.00 93.94 85 VAL A CA 1
ATOM 607 C C . VAL A 1 85 ? -17.156 -6.052 5.936 1.00 93.94 85 VAL A C 1
ATOM 609 O O . VAL A 1 85 ? -17.085 -6.628 7.018 1.00 93.94 85 VAL A O 1
ATOM 612 N N . GLY A 1 86 ? -16.274 -5.128 5.555 1.00 92.81 86 GLY A N 1
ATOM 613 C CA . GLY A 1 86 ? -15.181 -4.672 6.407 1.00 92.81 86 GLY A CA 1
ATOM 614 C C . GLY A 1 86 ? -15.661 -4.026 7.701 1.00 92.81 86 GLY A C 1
ATOM 615 O O . GLY A 1 86 ? -15.250 -4.438 8.779 1.00 92.81 86 GLY A O 1
ATOM 616 N N . LEU A 1 87 ? -16.580 -3.065 7.593 1.00 92.19 87 LEU A N 1
ATOM 617 C CA . LEU A 1 87 ? -17.196 -2.401 8.744 1.00 92.19 87 LEU A CA 1
ATOM 618 C C . LEU A 1 87 ? -17.875 -3.417 9.670 1.00 92.19 87 LEU A C 1
ATOM 620 O O . LEU A 1 87 ? -17.701 -3.355 10.878 1.00 92.19 87 LEU A O 1
ATOM 624 N N . PHE A 1 88 ? -18.595 -4.392 9.109 1.00 92.56 88 PHE A N 1
ATOM 625 C CA . PHE A 1 88 ? -19.224 -5.451 9.895 1.00 92.56 88 PHE A CA 1
ATOM 626 C C . PHE A 1 88 ? -18.197 -6.269 10.683 1.00 92.56 88 PHE A C 1
ATOM 628 O O . PHE A 1 88 ? -18.403 -6.493 11.869 1.00 92.56 88 PHE A O 1
ATOM 635 N N . ILE A 1 89 ? -17.092 -6.683 10.050 1.00 92.94 89 ILE A N 1
ATOM 636 C CA . ILE A 1 89 ? -16.022 -7.436 10.723 1.00 92.94 89 ILE A CA 1
ATOM 637 C C . ILE A 1 89 ? -15.358 -6.587 11.816 1.00 92.94 89 ILE A C 1
ATOM 639 O O . ILE A 1 89 ? -15.094 -7.112 12.892 1.00 92.94 89 ILE A O 1
ATOM 643 N N . GLY A 1 90 ? -15.125 -5.295 11.563 1.00 89.62 90 GLY A N 1
ATOM 644 C CA . GLY A 1 90 ? -14.533 -4.381 12.545 1.00 89.62 90 GLY A CA 1
ATOM 645 C C . GLY A 1 90 ? -15.403 -4.173 13.789 1.00 89.62 90 GLY A C 1
ATOM 646 O O . GLY A 1 90 ? -14.872 -3.990 14.874 1.00 89.62 90 GLY A O 1
ATOM 647 N N . LEU A 1 91 ? -16.730 -4.251 13.653 1.00 89.38 91 LEU A N 1
ATOM 648 C CA . LEU A 1 91 ? -17.680 -4.101 14.765 1.00 89.38 91 LEU A CA 1
ATOM 649 C C . LEU A 1 91 ? -17.900 -5.389 15.580 1.00 89.38 91 LEU A C 1
ATOM 651 O O . L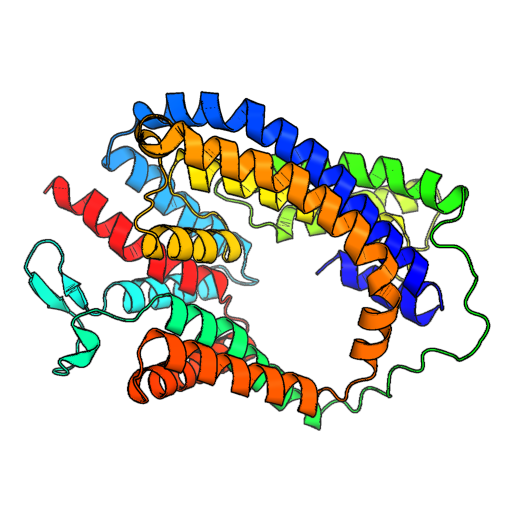EU A 1 91 ? -18.671 -5.373 16.543 1.00 89.38 91 LEU A O 1
ATOM 655 N N . ILE A 1 92 ? -17.291 -6.515 15.191 1.00 92.75 92 ILE A N 1
ATOM 656 C CA . ILE A 1 92 ? -17.319 -7.747 15.989 1.00 92.75 92 ILE A CA 1
ATOM 657 C C . ILE A 1 92 ? -16.427 -7.528 17.207 1.00 92.75 92 ILE A C 1
ATOM 659 O O . ILE A 1 92 ? -15.244 -7.244 17.044 1.00 92.75 92 ILE A O 1
ATOM 663 N N . GLY A 1 93 ? -16.970 -7.707 18.409 1.00 90.44 93 GLY A N 1
ATOM 664 C CA . GLY A 1 93 ? -16.214 -7.504 19.642 1.00 90.44 93 GLY A CA 1
ATOM 665 C C . GLY A 1 93 ? -17.039 -6.889 20.757 1.00 90.44 93 GLY A C 1
ATOM 666 O O . GLY A 1 93 ? -18.269 -6.831 20.697 1.00 90.44 93 GLY A O 1
ATOM 667 N N . LEU A 1 94 ? -16.351 -6.442 21.797 1.00 87.31 94 LEU A N 1
ATOM 668 C CA . LEU A 1 94 ? -16.921 -5.576 22.815 1.00 87.31 94 LEU A CA 1
ATOM 669 C C . LEU A 1 94 ? -17.057 -4.150 22.278 1.00 87.31 94 LEU A C 1
ATOM 671 O O . LEU A 1 94 ? -16.131 -3.592 21.700 1.00 87.31 94 LEU A O 1
ATOM 675 N N . ASP A 1 95 ? -18.222 -3.559 22.508 1.00 85.25 95 ASP A N 1
ATOM 676 C CA . ASP A 1 95 ? -18.433 -2.125 22.355 1.00 85.25 95 ASP A CA 1
ATOM 677 C C . ASP A 1 95 ? -17.526 -1.355 23.327 1.00 85.25 95 ASP A C 1
ATOM 679 O O . ASP A 1 95 ? -17.623 -1.564 24.540 1.00 85.25 95 ASP A O 1
ATOM 683 N N . SER A 1 96 ? -16.674 -0.458 22.825 1.00 76.81 96 SER A N 1
ATOM 684 C CA . SER A 1 96 ? -15.749 0.310 23.668 1.00 76.81 96 SER A CA 1
ATOM 685 C C . SER A 1 96 ? -16.451 1.305 24.600 1.00 76.81 96 SER A C 1
ATOM 687 O O . SER A 1 96 ? -15.880 1.681 25.624 1.00 76.81 96 SER A O 1
ATOM 689 N N . LEU A 1 97 ? -17.700 1.685 24.312 1.00 79.00 97 LEU A N 1
ATOM 690 C CA . LEU A 1 97 ? -18.481 2.627 25.121 1.00 79.00 97 LEU A CA 1
ATOM 691 C C . LEU A 1 97 ? -19.382 1.918 26.124 1.00 79.00 97 LEU A C 1
ATOM 693 O O . LEU A 1 97 ? -19.462 2.315 27.286 1.00 79.00 97 LEU A O 1
ATOM 697 N N . THR A 1 98 ? -20.098 0.886 25.674 1.00 84.31 98 THR A N 1
ATOM 698 C CA . THR A 1 98 ? -21.110 0.213 26.507 1.00 84.31 98 THR A CA 1
ATOM 699 C C . THR A 1 98 ? -20.605 -1.069 27.165 1.00 84.31 98 THR A C 1
ATOM 701 O O . THR A 1 98 ? -21.244 -1.570 28.090 1.00 84.31 98 THR A O 1
ATOM 704 N N . GLY A 1 99 ? -19.486 -1.630 26.695 1.00 83.81 99 GLY A N 1
ATOM 705 C CA . GLY A 1 99 ? -18.985 -2.940 27.120 1.00 83.81 99 GLY A CA 1
ATOM 706 C C . GLY A 1 99 ? -19.883 -4.110 26.700 1.00 83.81 99 GLY A C 1
ATOM 707 O O . GLY A 1 99 ? -19.689 -5.234 27.166 1.00 83.81 99 GLY A O 1
ATOM 708 N N . ALA A 1 100 ? -20.891 -3.876 25.853 1.00 87.62 100 ALA A N 1
ATOM 709 C CA . ALA A 1 100 ? -21.789 -4.920 25.387 1.00 87.62 100 ALA A CA 1
ATOM 710 C C . ALA A 1 100 ? -21.127 -5.762 24.277 1.00 87.62 100 ALA A C 1
ATOM 712 O O . ALA A 1 100 ? -20.507 -5.203 23.369 1.00 87.62 100 ALA A O 1
ATOM 713 N N . PRO A 1 101 ? -21.278 -7.100 24.290 1.00 89.25 101 PRO A N 1
ATOM 714 C CA . PRO A 1 101 ? -20.787 -7.945 23.211 1.00 89.25 101 PRO A CA 1
ATOM 715 C C . PRO A 1 101 ? -21.633 -7.762 21.944 1.00 89.25 101 PRO A C 1
ATOM 717 O O . PRO A 1 101 ? -22.849 -7.964 21.954 1.00 89.25 101 PRO A O 1
ATOM 720 N N . ARG A 1 102 ? -20.978 -7.443 20.828 1.00 89.81 102 ARG A N 1
ATOM 721 C CA . ARG A 1 102 ? -21.580 -7.241 19.507 1.00 89.81 102 ARG A CA 1
ATOM 722 C C . ARG A 1 102 ? -21.112 -8.326 18.548 1.00 89.81 102 ARG A C 1
ATOM 724 O O . ARG A 1 102 ? -19.920 -8.554 18.371 1.00 89.81 102 ARG A O 1
ATOM 731 N N . TYR A 1 103 ? -22.068 -9.020 17.931 1.00 89.56 103 TYR A N 1
ATOM 732 C CA . TYR A 1 103 ? -21.807 -10.040 16.903 1.00 89.56 103 TYR A CA 1
ATOM 733 C C . TYR A 1 103 ? -20.817 -11.144 17.327 1.00 89.56 103 TYR A C 1
ATOM 735 O O . TYR A 1 103 ? -20.174 -11.768 16.489 1.00 89.56 103 TYR A O 1
ATOM 743 N N . THR A 1 104 ? -20.716 -11.434 18.628 1.00 86.00 104 THR A N 1
ATOM 744 C CA . THR A 1 104 ? -19.808 -12.464 19.163 1.00 86.00 104 THR A CA 1
ATOM 745 C C . THR A 1 104 ? -20.381 -13.877 19.069 1.00 86.00 104 THR A C 1
ATOM 747 O O . THR A 1 104 ? -19.711 -14.839 19.430 1.00 86.00 104 THR A O 1
ATOM 750 N N . PHE A 1 105 ? -21.632 -14.027 18.615 1.00 84.75 105 PHE A N 1
ATOM 751 C CA . PHE A 1 105 ? -22.330 -15.311 18.441 1.00 84.75 105 PHE A CA 1
ATOM 752 C C . PHE A 1 105 ? -22.263 -16.244 19.671 1.00 84.75 105 PHE A C 1
ATOM 754 O O . PHE A 1 105 ? -22.307 -17.465 19.535 1.00 84.75 105 PHE A O 1
ATOM 761 N N . GLY A 1 106 ? -22.140 -15.676 20.876 1.00 81.56 106 GLY A N 1
ATOM 762 C CA . GLY A 1 106 ? -22.047 -16.424 22.133 1.00 81.56 106 GLY A CA 1
ATOM 763 C C . GLY A 1 106 ? -20.681 -17.063 22.419 1.00 81.56 106 GLY A C 1
ATOM 764 O O . GLY A 1 106 ? -20.564 -17.797 23.399 1.00 81.56 106 GLY A O 1
ATOM 765 N N . THR A 1 107 ? -19.644 -16.804 21.611 1.00 85.19 107 THR A N 1
ATOM 766 C CA . THR A 1 107 ? -18.278 -17.276 21.887 1.00 85.19 107 THR A CA 1
ATOM 767 C C . THR A 1 107 ? -17.434 -16.197 22.558 1.00 85.19 107 THR A C 1
ATOM 769 O O . THR A 1 107 ? -17.307 -15.079 22.062 1.00 85.19 107 THR A O 1
ATOM 772 N N . LEU A 1 108 ? -16.777 -16.564 23.663 1.00 85.62 108 LEU A N 1
ATOM 773 C CA . LEU A 1 108 ? -15.828 -15.694 24.369 1.00 85.62 108 LEU A CA 1
ATOM 774 C C . LEU A 1 108 ? -14.628 -15.304 23.491 1.00 85.62 108 LEU A C 1
ATOM 776 O O . LEU A 1 108 ? -14.024 -14.265 23.706 1.00 85.62 108 LEU A O 1
ATOM 780 N N . ARG A 1 109 ? -14.305 -16.111 22.471 1.00 84.69 109 ARG A N 1
ATOM 781 C CA . ARG A 1 109 ? -13.162 -15.875 21.571 1.00 84.69 109 ARG A CA 1
ATOM 782 C C . ARG A 1 109 ? -13.347 -14.703 20.609 1.00 84.69 109 ARG A C 1
ATOM 784 O O . ARG A 1 109 ? -12.386 -14.326 19.962 1.00 84.69 109 ARG A O 1
ATOM 791 N N . LEU A 1 110 ? -14.571 -14.194 20.470 1.00 87.00 110 LEU A N 1
ATOM 792 C CA . LEU A 1 110 ? -14.867 -13.024 19.642 1.00 87.00 110 LEU A CA 1
ATOM 793 C C . LEU A 1 110 ? -15.087 -11.764 20.484 1.00 87.00 110 LEU A C 1
ATOM 795 O O . LEU A 1 110 ? -15.448 -10.743 19.917 1.00 87.00 110 LEU A O 1
ATOM 799 N N . LEU A 1 111 ? -14.910 -11.815 21.812 1.00 86.94 111 LEU A N 1
ATOM 800 C CA . LEU A 1 111 ? -15.043 -10.626 22.666 1.00 86.94 111 LEU A CA 1
ATOM 801 C C . LEU A 1 111 ? -13.962 -9.589 22.365 1.00 86.94 111 LEU A C 1
ATOM 803 O O . LEU A 1 111 ? -14.274 -8.408 22.271 1.00 86.94 111 LEU A O 1
ATOM 807 N N . ASP A 1 112 ? -12.738 -10.047 22.118 1.00 83.81 112 ASP A N 1
ATOM 808 C CA . ASP A 1 112 ? -11.614 -9.193 21.713 1.00 83.81 112 ASP A CA 1
ATOM 809 C C . ASP A 1 112 ? -11.696 -8.783 20.227 1.00 83.81 112 ASP A C 1
ATOM 811 O O . ASP A 1 112 ? -10.809 -8.118 19.698 1.00 83.81 112 ASP A O 1
ATOM 815 N N . GLY A 1 113 ? -12.774 -9.182 19.544 1.00 87.94 113 GLY A N 1
ATOM 816 C CA . GLY A 1 113 ? -12.997 -8.953 18.126 1.00 87.94 113 GLY A CA 1
ATOM 817 C C . GLY A 1 113 ? -12.180 -9.870 17.222 1.00 87.94 113 GLY A C 1
ATOM 818 O O . GLY A 1 113 ? -11.723 -10.944 17.620 1.00 87.94 113 GLY A O 1
ATOM 819 N N . VAL A 1 114 ? -12.060 -9.479 15.954 1.00 89.69 114 VAL A N 1
ATOM 820 C CA . VAL A 1 114 ? -11.223 -10.182 14.977 1.00 89.69 114 VAL A CA 1
ATOM 821 C C . VAL A 1 114 ? -9.960 -9.367 14.756 1.00 89.69 114 VAL A C 1
ATOM 823 O O . VAL A 1 114 ? -10.026 -8.272 14.202 1.00 89.69 114 VAL A O 1
ATOM 826 N N . ASP A 1 115 ? -8.812 -9.925 15.139 1.00 87.94 115 ASP A N 1
ATOM 827 C CA . ASP A 1 115 ? -7.526 -9.259 14.945 1.00 87.94 115 ASP A CA 1
ATOM 828 C C . ASP A 1 115 ? -7.322 -8.907 13.460 1.00 87.94 115 ASP A C 1
ATOM 830 O O . ASP A 1 115 ? -7.451 -9.735 12.547 1.00 87.94 115 ASP A O 1
ATOM 834 N N . VAL A 1 116 ? -6.993 -7.640 13.221 1.00 86.88 116 VAL A N 1
ATOM 835 C CA . VAL A 1 116 ? -6.774 -7.068 11.894 1.00 86.88 116 VAL A CA 1
ATOM 836 C C . VAL A 1 116 ? -5.706 -7.843 11.115 1.00 86.88 116 VAL A C 1
ATOM 838 O O . VAL A 1 116 ? -5.834 -8.021 9.899 1.00 86.88 116 VAL A O 1
ATOM 841 N N . VAL A 1 117 ? -4.676 -8.360 11.786 1.00 87.62 117 VAL A N 1
ATOM 842 C CA . VAL A 1 117 ? -3.622 -9.180 11.178 1.00 87.62 117 VAL A CA 1
ATOM 843 C C . VAL A 1 117 ? -4.195 -10.482 10.627 1.00 87.62 117 VAL A C 1
ATOM 845 O O . VAL A 1 117 ? -3.864 -10.856 9.499 1.00 87.62 117 VAL A O 1
ATOM 848 N N . ILE A 1 118 ? -5.102 -11.142 11.352 1.00 91.81 118 ILE A N 1
ATOM 849 C CA . ILE A 1 118 ? -5.795 -12.354 10.879 1.00 91.81 118 ILE A CA 1
ATOM 850 C C . ILE A 1 118 ? -6.596 -12.025 9.618 1.00 91.81 118 ILE A C 1
ATOM 852 O O . ILE A 1 118 ? -6.541 -12.777 8.639 1.00 91.81 118 ILE A O 1
ATOM 856 N N . VAL A 1 119 ? -7.295 -10.884 9.605 1.00 93.00 119 VAL A N 1
ATOM 857 C CA . VAL A 1 119 ? -8.053 -10.433 8.430 1.00 93.00 119 VAL A CA 1
ATOM 858 C C . VAL A 1 119 ? -7.127 -10.188 7.239 1.00 93.00 119 VAL A C 1
ATOM 860 O O . VAL A 1 119 ? -7.397 -10.678 6.142 1.00 93.00 119 VAL A O 1
ATOM 863 N N . ILE A 1 120 ? -6.018 -9.471 7.438 1.00 90.56 120 ILE A N 1
ATOM 864 C CA . ILE A 1 120 ? -5.029 -9.173 6.392 1.00 90.56 120 ILE A CA 1
ATOM 865 C C . ILE A 1 120 ? -4.425 -10.468 5.842 1.00 90.56 120 ILE A C 1
ATOM 867 O O . ILE A 1 120 ? -4.399 -10.659 4.625 1.00 90.56 120 ILE A O 1
ATOM 871 N N . VAL A 1 121 ? -3.960 -11.371 6.708 1.00 92.12 121 VAL A N 1
ATOM 872 C CA . VAL A 1 121 ? -3.345 -12.643 6.298 1.00 92.12 121 VAL A CA 1
ATOM 873 C C . VAL A 1 121 ? -4.363 -13.530 5.580 1.00 92.12 121 VAL A C 1
ATOM 875 O O . VAL A 1 121 ? -4.060 -14.074 4.513 1.00 92.12 121 VAL A O 1
ATOM 878 N N . GLY A 1 122 ? -5.583 -13.628 6.110 1.00 94.69 122 GLY A N 1
ATOM 879 C CA . GLY A 1 122 ? -6.684 -14.350 5.484 1.00 94.69 122 GLY A CA 1
ATOM 880 C C . GLY A 1 122 ? -6.991 -13.800 4.094 1.00 94.69 122 GLY A C 1
ATOM 881 O O . GLY A 1 122 ? -6.866 -14.511 3.095 1.00 94.69 122 GLY A O 1
ATOM 882 N N . LEU A 1 123 ? -7.324 -12.513 3.996 1.00 93.88 123 LEU A N 1
ATOM 883 C CA . LEU A 1 123 ? -7.728 -11.897 2.737 1.00 93.88 123 LEU A CA 1
ATOM 884 C C . LEU A 1 123 ? -6.583 -11.820 1.722 1.00 93.88 123 LEU A C 1
ATOM 886 O O . LEU A 1 123 ? -6.806 -12.169 0.565 1.00 93.88 123 LEU A O 1
ATOM 890 N N . PHE A 1 124 ? -5.375 -11.382 2.089 1.00 89.69 124 PHE A N 1
ATOM 891 C CA . PHE A 1 124 ? -4.277 -11.196 1.131 1.00 89.69 124 PHE A CA 1
ATOM 892 C C . PHE A 1 124 ? -3.458 -12.452 0.867 1.00 89.69 124 PHE A C 1
ATOM 894 O O . PHE A 1 124 ? -3.242 -12.759 -0.300 1.00 89.69 124 PHE A O 1
ATOM 901 N N . ALA A 1 125 ? -3.004 -13.178 1.888 1.00 92.19 125 ALA A N 1
ATOM 902 C CA . ALA A 1 125 ? -2.105 -14.313 1.673 1.00 92.19 125 ALA A CA 1
ATOM 903 C C . ALA A 1 125 ? -2.886 -15.584 1.316 1.00 92.19 125 ALA A C 1
ATOM 905 O O . ALA A 1 125 ? -2.677 -16.168 0.249 1.00 92.19 125 ALA A O 1
ATOM 906 N N . ILE A 1 126 ? -3.822 -15.991 2.177 1.00 95.00 126 ILE A N 1
ATOM 907 C CA . ILE A 1 126 ? -4.572 -17.244 2.007 1.00 95.00 126 ILE A CA 1
ATOM 908 C C . ILE A 1 126 ? -5.541 -17.124 0.823 1.00 95.00 126 ILE A C 1
ATOM 910 O O . ILE A 1 126 ? -5.540 -17.978 -0.064 1.00 95.00 126 ILE A O 1
ATOM 914 N N . GLY A 1 127 ? -6.315 -16.038 0.749 1.00 93.25 127 GLY A N 1
ATOM 915 C CA . GLY A 1 127 ? -7.287 -15.826 -0.325 1.00 93.25 127 GLY A CA 1
ATOM 916 C C . GLY A 1 127 ? -6.663 -15.703 -1.719 1.00 93.25 127 GLY A C 1
ATOM 917 O O . GLY A 1 127 ? -7.210 -16.250 -2.678 1.00 93.25 127 GLY A O 1
ATOM 918 N N . GLU A 1 128 ? -5.505 -15.041 -1.848 1.00 90.31 128 GLU A N 1
ATOM 919 C CA . GLU A 1 128 ? -4.758 -14.987 -3.118 1.00 90.31 128 GLU A CA 1
ATOM 920 C C . GLU A 1 128 ? -4.230 -16.371 -3.490 1.00 90.31 128 GLU A C 1
ATOM 922 O O . GLU A 1 128 ? -4.378 -16.809 -4.629 1.00 90.31 128 GLU A O 1
ATOM 927 N N . THR A 1 129 ? -3.672 -17.087 -2.512 1.00 91.94 129 THR A N 1
ATOM 928 C CA . THR A 1 129 ? -3.133 -18.433 -2.714 1.00 91.94 129 THR A CA 1
ATOM 929 C C . THR A 1 129 ? -4.198 -19.391 -3.238 1.00 91.94 129 THR A C 1
ATOM 931 O O . THR A 1 129 ? -3.980 -20.064 -4.246 1.00 91.94 129 THR A O 1
ATOM 934 N N . LEU A 1 130 ? -5.381 -19.410 -2.618 1.00 91.50 130 LEU A N 1
ATOM 935 C CA . LEU A 1 130 ? -6.518 -20.209 -3.081 1.00 91.50 130 LEU A CA 1
ATOM 936 C C . LEU A 1 130 ? -6.990 -19.776 -4.480 1.00 91.50 130 LEU A C 1
ATOM 938 O O . LEU A 1 130 ? -7.328 -20.619 -5.315 1.00 91.50 130 LEU A O 1
ATOM 942 N N . HIS A 1 131 ? -6.982 -18.469 -4.764 1.00 90.62 131 HIS A N 1
ATOM 943 C CA . HIS A 1 131 ? -7.402 -17.933 -6.059 1.00 90.62 131 HIS A CA 1
ATOM 944 C C . HIS A 1 131 ? -6.486 -18.392 -7.185 1.00 90.62 131 HIS A C 1
ATOM 946 O O . HIS A 1 131 ? -6.961 -18.914 -8.200 1.00 90.62 131 HIS A O 1
ATOM 952 N N . VAL A 1 132 ? -5.179 -18.269 -6.983 1.00 87.00 132 VAL A N 1
ATOM 953 C CA . VAL A 1 132 ? -4.182 -18.700 -7.958 1.00 87.00 132 VAL A CA 1
ATOM 954 C C . VAL A 1 132 ? -4.176 -20.223 -8.093 1.00 87.00 132 VAL A C 1
ATOM 956 O O . VAL A 1 132 ? -4.224 -20.726 -9.217 1.00 87.00 132 VAL A O 1
ATOM 959 N N . ALA A 1 133 ? -4.264 -20.966 -6.985 1.00 86.19 133 ALA A N 1
ATOM 960 C CA . ALA A 1 133 ? -4.370 -22.427 -7.009 1.00 86.19 133 ALA A CA 1
ATOM 961 C C . ALA A 1 133 ? -5.572 -22.921 -7.836 1.00 86.19 133 ALA A C 1
ATOM 963 O O . ALA A 1 133 ? -5.460 -23.914 -8.556 1.00 86.19 133 ALA A O 1
ATOM 964 N N . SER A 1 134 ? -6.702 -22.203 -7.806 1.00 85.44 134 SER A N 1
ATOM 965 C CA . SER A 1 134 ? -7.880 -22.542 -8.617 1.00 85.44 134 SER A CA 1
ATOM 966 C C . SER A 1 134 ? -7.674 -22.361 -10.129 1.00 85.44 134 SER A C 1
ATOM 968 O O . SER A 1 134 ? -8.330 -23.038 -10.922 1.00 85.44 134 SER A O 1
ATOM 970 N N . LYS A 1 135 ? -6.757 -21.474 -10.539 1.00 81.00 135 LYS A N 1
ATOM 971 C CA . LYS A 1 135 ? -6.451 -21.166 -11.947 1.00 81.00 135 LYS A CA 1
ATOM 972 C C . LYS A 1 135 ? -5.331 -22.032 -12.520 1.00 81.00 135 LYS A C 1
ATOM 974 O O . LYS A 1 135 ? -5.315 -22.264 -13.728 1.00 81.00 135 LYS A O 1
ATOM 979 N N . LEU A 1 136 ? -4.452 -22.571 -11.670 1.00 70.19 136 LEU A N 1
ATOM 980 C CA . LEU A 1 136 ? -3.301 -23.387 -12.081 1.00 70.19 136 LEU A CA 1
ATOM 981 C C . LEU A 1 136 ? -3.667 -24.593 -12.965 1.00 70.19 136 LEU A C 1
ATOM 983 O O . LEU A 1 136 ? -2.842 -25.050 -13.748 1.00 70.19 136 LEU A O 1
ATOM 987 N N . ARG A 1 137 ? -4.894 -25.120 -12.856 1.00 61.47 137 ARG A N 1
ATOM 988 C CA . ARG A 1 137 ? -5.350 -26.275 -13.648 1.00 61.47 137 ARG A CA 1
ATOM 989 C C . ARG A 1 137 ? -5.827 -25.912 -15.062 1.00 61.47 137 ARG A C 1
ATOM 991 O O . ARG A 1 137 ? -5.933 -26.807 -15.893 1.00 61.47 137 ARG A O 1
ATOM 998 N N . SER A 1 138 ? -6.113 -24.635 -15.326 1.00 56.97 138 SER A N 1
ATOM 999 C CA . SER A 1 138 ? -6.776 -24.172 -16.559 1.00 56.97 138 SER A CA 1
ATOM 1000 C C . SER A 1 138 ? -5.840 -23.479 -17.553 1.00 56.97 138 SER A C 1
ATOM 1002 O O . SER A 1 138 ? -6.206 -23.307 -18.712 1.00 56.97 138 SER A O 1
ATOM 1004 N N . THR A 1 139 ? -4.630 -23.107 -17.139 1.00 52.34 139 THR A N 1
ATOM 1005 C CA . THR A 1 139 ? -3.612 -22.497 -18.005 1.00 52.34 139 THR A CA 1
ATOM 1006 C C . THR A 1 139 ? -2.273 -23.188 -17.773 1.00 52.34 139 THR A C 1
ATOM 1008 O O . THR A 1 139 ? -1.586 -22.850 -16.808 1.00 52.34 139 THR A O 1
ATOM 1011 N N . PRO A 1 140 ? -1.870 -24.147 -18.627 1.00 47.47 140 PRO A N 1
ATOM 1012 C CA . PRO A 1 140 ? -0.481 -24.567 -18.692 1.00 47.47 140 PRO A CA 1
ATOM 1013 C C . PRO A 1 140 ? 0.309 -23.399 -19.291 1.00 47.47 140 PRO A C 1
ATOM 1015 O O . PRO A 1 140 ? 0.529 -23.337 -20.498 1.00 47.47 140 PRO A O 1
ATOM 1018 N N . GLU A 1 141 ? 0.670 -22.412 -18.469 1.00 51.66 141 GLU A N 1
ATOM 1019 C CA . GLU A 1 141 ? 1.653 -21.428 -18.904 1.00 51.66 141 GLU A CA 1
ATOM 1020 C C . GLU A 1 141 ? 2.962 -22.187 -19.142 1.00 51.66 141 GLU A C 1
ATOM 1022 O O . GLU A 1 141 ? 3.415 -22.920 -18.253 1.00 51.66 141 GLU A O 1
ATOM 1027 N N . PRO A 1 142 ? 3.555 -22.088 -20.346 1.00 47.03 142 PRO A N 1
ATOM 1028 C CA . PRO A 1 142 ? 4.829 -22.727 -20.599 1.00 47.03 142 PRO A CA 1
ATOM 1029 C C . PRO A 1 142 ? 5.827 -22.218 -19.552 1.00 47.03 142 PRO A C 1
ATOM 1031 O O . PRO A 1 142 ? 5.794 -21.029 -19.215 1.00 47.03 142 PRO A O 1
ATOM 1034 N N . PRO A 1 143 ? 6.704 -23.089 -19.016 1.00 48.94 143 PRO A N 1
ATOM 1035 C CA . PRO A 1 143 ? 7.748 -22.651 -18.100 1.00 48.94 143 PRO A CA 1
ATOM 1036 C C . PRO A 1 143 ? 8.448 -21.471 -18.754 1.00 48.94 143 PRO A C 1
ATOM 1038 O O . PRO A 1 143 ? 8.783 -21.569 -19.932 1.00 48.94 143 PRO A O 1
ATOM 1041 N N . ALA A 1 144 ? 8.596 -20.359 -18.027 1.00 48.28 144 ALA A N 1
ATOM 1042 C CA . ALA A 1 144 ? 9.215 -19.150 -18.546 1.00 48.28 144 ALA A CA 1
ATOM 1043 C C . ALA A 1 144 ? 10.542 -19.532 -19.213 1.00 48.28 144 ALA A C 1
ATOM 1045 O O . ALA A 1 144 ? 11.548 -19.771 -18.537 1.00 48.28 144 ALA A O 1
ATOM 1046 N N . VAL A 1 145 ? 10.533 -19.648 -20.544 1.00 43.88 145 VAL A N 1
ATOM 1047 C CA . VAL A 1 145 ? 11.73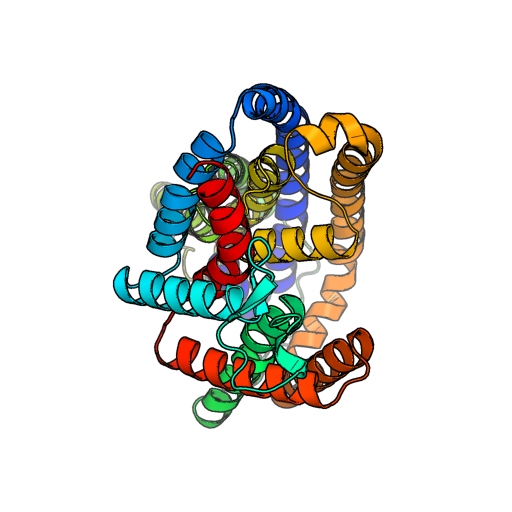1 -19.914 -21.324 1.00 43.88 145 VAL A CA 1
ATOM 1048 C C . VAL A 1 145 ? 12.463 -18.587 -21.325 1.00 43.88 145 VAL A C 1
ATOM 1050 O O . VAL A 1 145 ? 12.346 -17.774 -22.234 1.00 43.88 145 VAL A O 1
ATOM 1053 N N . LEU A 1 146 ? 13.185 -18.332 -20.236 1.00 50.34 146 LEU A N 1
ATOM 1054 C CA . LEU A 1 146 ? 14.320 -17.435 -20.259 1.00 50.34 146 LEU A CA 1
ATOM 1055 C C . LEU A 1 146 ? 15.274 -18.068 -21.269 1.00 50.34 146 LEU A C 1
ATOM 1057 O O . LEU A 1 146 ? 16.008 -18.998 -20.922 1.00 50.34 146 LEU A O 1
ATOM 1061 N N . GLU A 1 147 ? 15.195 -17.640 -22.531 1.00 42.47 147 GLU A N 1
ATOM 1062 C CA . GLU A 1 147 ? 16.141 -18.061 -23.554 1.00 42.47 147 GLU A CA 1
ATOM 1063 C C . GLU A 1 147 ? 17.550 -17.962 -22.963 1.00 42.47 147 GLU A C 1
ATOM 1065 O O . GLU A 1 147 ? 17.991 -16.909 -22.497 1.00 42.47 147 GLU A O 1
ATOM 1070 N N . ARG A 1 148 ? 18.285 -19.079 -23.005 1.00 44.53 148 ARG A N 1
ATOM 1071 C CA . ARG A 1 148 ? 19.726 -19.159 -22.708 1.00 44.53 148 ARG A CA 1
ATOM 1072 C C . ARG A 1 148 ? 20.575 -18.382 -23.739 1.00 44.53 148 ARG A C 1
ATOM 1074 O O . ARG A 1 148 ? 21.756 -18.668 -23.910 1.00 44.53 148 ARG A O 1
ATOM 1081 N N . GLY A 1 149 ? 19.998 -17.413 -24.447 1.00 40.12 149 GLY A N 1
ATOM 1082 C CA . GLY A 1 149 ? 20.627 -16.646 -25.512 1.00 40.12 149 GLY A CA 1
ATOM 1083 C C . GLY A 1 149 ? 21.149 -15.311 -24.998 1.00 40.12 149 GLY A C 1
ATOM 1084 O O . GLY A 1 149 ? 20.381 -14.379 -24.805 1.00 40.12 149 GLY A O 1
ATOM 1085 N N . ARG A 1 150 ? 22.470 -15.222 -24.785 1.00 44.22 150 ARG A N 1
ATOM 1086 C CA . ARG A 1 150 ? 23.240 -13.982 -24.548 1.00 44.22 150 ARG A CA 1
ATOM 1087 C C . ARG A 1 150 ? 22.545 -12.959 -23.639 1.00 44.22 150 ARG A C 1
ATOM 1089 O O . ARG A 1 150 ? 22.018 -11.945 -24.092 1.00 44.22 150 ARG A O 1
ATOM 1096 N N . LEU A 1 151 ? 22.681 -13.161 -22.328 1.00 46.72 151 LEU A N 1
ATOM 1097 C CA . LEU A 1 151 ? 22.530 -12.090 -21.342 1.00 46.72 151 LEU A CA 1
ATOM 1098 C C . LEU A 1 151 ? 23.427 -10.911 -21.755 1.00 46.72 151 LEU A C 1
ATOM 1100 O O . LEU A 1 151 ? 24.636 -10.936 -21.518 1.00 46.72 151 LEU A O 1
ATOM 1104 N N . ARG A 1 152 ? 22.857 -9.880 -22.391 1.00 48.81 152 ARG A N 1
ATOM 1105 C CA . ARG A 1 152 ? 23.560 -8.611 -22.606 1.00 48.81 152 ARG A CA 1
ATOM 1106 C C . ARG A 1 152 ? 23.982 -8.093 -21.229 1.00 48.81 152 ARG A C 1
ATOM 1108 O O . ARG A 1 152 ? 23.181 -7.993 -20.304 1.00 48.81 152 ARG A O 1
ATOM 1115 N N . THR A 1 153 ? 25.274 -7.840 -21.088 1.00 47.62 153 THR A N 1
ATOM 1116 C CA . THR A 1 153 ? 26.004 -7.682 -19.823 1.00 47.62 153 THR A CA 1
ATOM 1117 C C . THR A 1 153 ? 25.774 -6.351 -19.099 1.00 47.62 153 THR A C 1
ATOM 1119 O O . THR A 1 153 ? 26.327 -6.158 -18.024 1.00 47.62 153 THR A O 1
ATOM 1122 N N . GLY A 1 154 ? 24.951 -5.443 -19.632 1.00 56.72 154 GLY A N 1
ATOM 1123 C CA . GLY A 1 154 ? 24.714 -4.116 -19.053 1.00 56.72 154 GLY A CA 1
ATOM 1124 C C . GLY A 1 154 ? 23.354 -3.981 -18.366 1.00 56.72 154 GLY A C 1
ATOM 1125 O O . GLY A 1 154 ? 22.346 -4.440 -18.898 1.00 56.72 154 GLY A O 1
ATOM 1126 N N . TYR A 1 155 ? 23.325 -3.314 -17.206 1.00 68.06 155 TYR A N 1
ATOM 1127 C CA . TYR A 1 155 ? 22.088 -2.957 -16.502 1.00 68.06 155 TYR A CA 1
ATOM 1128 C C . TYR A 1 155 ? 21.251 -1.955 -17.308 1.00 68.06 155 TYR A C 1
ATOM 1130 O O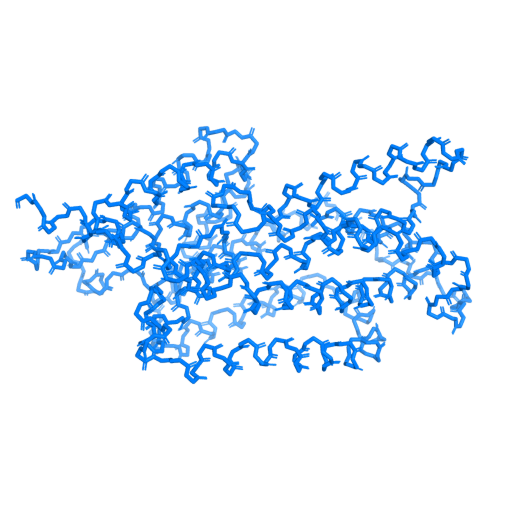 . TYR A 1 155 ? 20.080 -2.199 -17.544 1.00 68.06 155 TYR A O 1
ATOM 1138 N N . LEU A 1 156 ? 21.842 -0.862 -17.791 1.00 77.06 156 LEU A N 1
ATOM 1139 C CA . LEU A 1 156 ? 21.163 0.169 -18.583 1.00 77.06 156 LEU A CA 1
ATOM 1140 C C . LEU A 1 156 ? 22.144 0.756 -19.601 1.00 77.06 156 LEU A C 1
ATOM 1142 O O . LEU A 1 156 ? 23.259 1.133 -19.236 1.00 77.06 156 LEU A O 1
ATOM 1146 N N . ASN A 1 157 ? 21.728 0.888 -20.861 1.00 82.44 157 ASN A N 1
ATOM 1147 C CA . ASN A 1 157 ? 22.519 1.609 -21.861 1.00 82.44 157 ASN A CA 1
ATOM 1148 C C . ASN A 1 157 ? 22.337 3.132 -21.709 1.00 82.44 157 ASN A C 1
ATOM 1150 O O . ASN A 1 157 ? 21.352 3.595 -21.135 1.00 82.44 157 ASN A O 1
ATOM 1154 N N . LYS A 1 158 ? 23.237 3.945 -22.288 1.00 81.56 158 LYS A N 1
ATOM 1155 C CA . LYS A 1 158 ? 23.106 5.422 -22.295 1.00 81.56 158 LYS A CA 1
ATOM 1156 C C . LYS A 1 158 ? 21.754 5.895 -22.855 1.00 81.56 158 LYS A C 1
ATOM 1158 O O . LYS A 1 158 ? 21.169 6.849 -22.350 1.00 81.56 158 LYS A O 1
ATOM 1163 N N . SER A 1 159 ? 21.234 5.196 -23.867 1.00 84.25 159 SER A N 1
ATOM 1164 C CA . SER A 1 159 ? 19.902 5.447 -24.428 1.00 84.25 159 SER A CA 1
ATOM 1165 C C . SER A 1 159 ? 18.782 5.167 -23.427 1.00 84.25 159 SER A C 1
ATOM 1167 O O . SER A 1 159 ? 17.810 5.913 -23.376 1.00 84.25 159 SER A O 1
ATOM 1169 N N . ASP A 1 160 ? 18.918 4.110 -22.628 1.00 84.31 160 ASP A N 1
ATOM 1170 C CA . ASP A 1 160 ? 17.915 3.696 -21.650 1.00 84.31 160 ASP A CA 1
ATOM 1171 C C . ASP A 1 160 ? 17.852 4.694 -20.486 1.00 84.31 160 ASP A C 1
ATOM 1173 O O . ASP A 1 160 ? 16.766 5.118 -20.094 1.00 84.31 160 ASP A O 1
ATOM 1177 N N . TRP A 1 161 ? 19.009 5.174 -20.020 1.00 86.00 161 TRP A N 1
ATOM 1178 C CA . TRP A 1 161 ? 19.108 6.282 -19.064 1.00 86.00 161 TRP A CA 1
ATOM 1179 C C . TRP A 1 161 ? 18.430 7.557 -19.575 1.00 86.00 161 TRP A C 1
ATOM 1181 O O . TRP A 1 161 ? 17.560 8.120 -18.906 1.00 86.00 161 TRP A O 1
ATOM 1191 N N . GLY A 1 162 ? 18.767 7.981 -20.798 1.00 86.19 162 GLY A N 1
ATOM 1192 C CA . GLY A 1 162 ? 18.172 9.163 -21.428 1.00 86.19 162 GLY A CA 1
ATOM 1193 C C . GLY A 1 162 ? 16.656 9.050 -21.633 1.00 86.19 162 GLY A C 1
ATOM 1194 O O . GLY A 1 162 ? 15.952 10.061 -21.640 1.00 86.19 162 GLY A O 1
ATOM 1195 N N . ARG A 1 163 ? 16.136 7.826 -21.771 1.00 86.62 163 ARG A N 1
ATOM 1196 C CA . ARG A 1 163 ? 14.698 7.552 -21.885 1.00 86.62 163 ARG A CA 1
ATOM 1197 C C . ARG A 1 163 ? 13.992 7.460 -20.533 1.00 86.62 163 ARG A C 1
ATOM 1199 O O . ARG A 1 163 ? 12.805 7.754 -20.502 1.00 86.62 163 ARG A O 1
ATOM 1206 N N . SER A 1 164 ? 14.691 7.121 -19.448 1.00 90.38 164 SER A N 1
ATOM 1207 C CA . SER A 1 164 ? 14.079 6.823 -18.140 1.00 90.38 164 SER A CA 1
ATOM 1208 C C . SER A 1 164 ? 14.024 8.009 -17.176 1.00 90.38 164 SER A C 1
ATOM 1210 O O . SER A 1 164 ? 13.067 8.113 -16.414 1.00 90.38 164 SER A O 1
ATOM 1212 N N . TRP A 1 165 ? 14.974 8.951 -17.247 1.00 90.94 165 TRP A N 1
ATOM 1213 C CA . TRP A 1 165 ? 15.045 10.060 -16.279 1.00 90.94 165 TRP A CA 1
ATOM 1214 C C . TRP A 1 165 ? 13.786 10.942 -16.264 1.00 90.94 165 TRP A C 1
ATOM 1216 O O . TRP A 1 165 ? 13.267 11.291 -15.206 1.00 90.94 165 TRP A O 1
ATOM 1226 N N . ALA A 1 166 ? 13.259 11.284 -17.444 1.00 92.06 166 ALA A N 1
ATOM 1227 C CA . ALA A 1 166 ? 12.103 12.165 -17.542 1.00 92.06 166 ALA A CA 1
ATOM 1228 C C . ALA A 1 166 ? 10.794 11.462 -17.128 1.00 92.06 166 ALA A C 1
ATOM 1230 O O . ALA A 1 166 ? 9.988 12.104 -16.454 1.00 92.06 166 ALA A O 1
ATOM 1231 N N . PRO A 1 167 ? 10.548 10.186 -17.498 1.00 92.94 167 PRO A N 1
ATOM 1232 C CA . PRO A 1 167 ? 9.480 9.393 -16.899 1.00 92.94 167 PRO A CA 1
ATOM 1233 C C . PRO A 1 167 ? 9.586 9.256 -15.380 1.00 92.94 167 PRO A C 1
ATOM 1235 O O . PRO A 1 167 ? 8.557 9.388 -14.730 1.00 92.94 167 PRO A O 1
ATOM 1238 N N . TRP A 1 168 ? 10.781 9.056 -14.803 1.00 94.44 168 TRP A N 1
ATOM 1239 C CA . TRP A 1 168 ? 10.926 8.977 -13.342 1.00 94.44 168 TRP A CA 1
ATOM 1240 C C . TRP A 1 168 ? 10.421 10.250 -12.663 1.00 94.44 168 TRP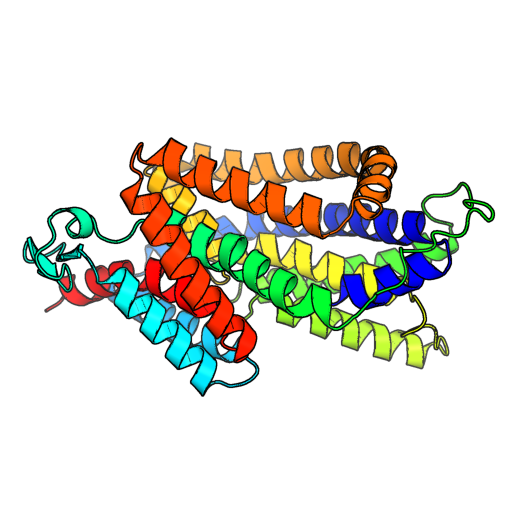 A C 1
ATOM 1242 O O . TRP A 1 168 ? 9.540 10.179 -11.816 1.00 94.44 168 TRP A O 1
ATOM 1252 N N . LEU A 1 169 ? 10.881 11.425 -13.102 1.00 93.94 169 LEU A N 1
ATOM 1253 C CA . LEU A 1 169 ? 10.442 12.698 -12.518 1.00 93.94 169 LEU A CA 1
ATOM 1254 C C . LEU A 1 169 ? 8.941 12.960 -12.706 1.00 93.94 169 LEU A C 1
ATOM 1256 O O . LEU A 1 169 ? 8.273 13.406 -11.776 1.00 93.94 169 LEU A O 1
ATOM 1260 N N . ARG A 1 170 ? 8.393 12.676 -13.897 1.00 94.12 170 ARG A N 1
ATOM 1261 C CA . ARG A 1 170 ? 6.950 12.832 -14.155 1.00 94.12 170 ARG A CA 1
ATOM 1262 C C . ARG A 1 170 ? 6.119 11.866 -13.319 1.00 94.12 170 ARG A C 1
ATOM 1264 O O . ARG A 1 170 ? 5.085 12.266 -12.797 1.00 94.12 170 ARG A O 1
ATOM 1271 N N . GLY A 1 171 ? 6.580 10.625 -13.188 1.00 92.12 171 GLY A N 1
ATOM 1272 C CA . GLY A 1 171 ? 5.975 9.619 -12.329 1.00 92.12 171 GLY A CA 1
ATOM 1273 C C . GLY A 1 171 ? 5.928 10.104 -10.888 1.00 92.12 171 GLY A C 1
ATOM 1274 O O . GLY A 1 171 ? 4.847 10.148 -10.316 1.00 92.12 171 GLY A O 1
ATOM 1275 N N . THR A 1 172 ? 7.050 10.578 -10.343 1.00 93.25 172 THR A N 1
ATOM 1276 C CA . THR A 1 172 ? 7.117 11.138 -8.985 1.00 93.25 172 THR A CA 1
ATOM 1277 C C . THR A 1 172 ? 6.158 12.309 -8.779 1.00 93.25 172 THR A C 1
ATOM 1279 O O . THR A 1 172 ? 5.436 12.344 -7.784 1.00 93.25 172 THR A O 1
ATOM 1282 N N . ALA A 1 173 ? 6.111 13.240 -9.738 1.00 93.19 173 ALA A N 1
ATOM 1283 C CA . ALA A 1 173 ? 5.236 14.411 -9.684 1.00 93.19 173 ALA A CA 1
ATOM 1284 C C . ALA A 1 173 ? 3.740 14.056 -9.716 1.00 93.19 173 ALA A C 1
ATOM 1286 O O . ALA A 1 173 ? 2.923 14.817 -9.210 1.00 93.19 173 ALA A O 1
ATOM 1287 N N . LEU A 1 174 ? 3.375 12.911 -10.301 1.00 91.12 174 LEU A N 1
ATOM 1288 C CA . LEU A 1 174 ? 2.014 12.379 -10.243 1.00 91.12 174 LEU A CA 1
ATOM 1289 C C . LEU A 1 174 ? 1.788 11.555 -8.973 1.00 91.12 174 LEU A C 1
ATOM 1291 O O . LEU A 1 174 ? 0.741 11.666 -8.355 1.00 91.12 174 LEU A O 1
ATOM 1295 N N . GLY A 1 175 ? 2.756 10.734 -8.573 1.00 90.38 175 GLY A N 1
ATOM 1296 C CA . GLY A 1 175 ? 2.614 9.806 -7.457 1.00 90.38 175 GLY A CA 1
ATOM 1297 C C . GLY A 1 175 ? 2.398 10.510 -6.124 1.00 90.38 175 GLY A C 1
ATOM 1298 O O . GLY A 1 175 ? 1.394 10.257 -5.466 1.00 90.38 175 GLY A O 1
ATOM 1299 N N . PHE A 1 176 ? 3.306 11.412 -5.737 1.00 92.50 176 PHE A N 1
ATOM 1300 C CA . PHE A 1 176 ? 3.275 12.012 -4.398 1.00 92.50 176 PHE A CA 1
ATOM 1301 C C . PHE A 1 176 ? 1.972 12.779 -4.102 1.00 92.50 176 PHE A C 1
ATOM 1303 O O . PHE A 1 176 ? 1.345 12.472 -3.087 1.00 92.50 176 PHE A O 1
ATOM 1310 N N . PRO A 1 177 ? 1.491 13.702 -4.965 1.00 89.69 177 PRO A N 1
ATOM 1311 C CA . PRO A 1 177 ? 0.257 14.433 -4.684 1.00 89.69 177 PRO A CA 1
ATOM 1312 C C . PRO A 1 177 ? -0.973 13.526 -4.651 1.00 89.69 177 PRO A C 1
ATOM 1314 O O . PRO A 1 177 ? -1.802 13.669 -3.764 1.00 89.69 177 PRO A O 1
ATOM 1317 N N . PHE A 1 178 ? -1.084 12.565 -5.576 1.00 86.94 178 PHE A N 1
ATOM 1318 C CA . PHE A 1 178 ? -2.215 11.633 -5.575 1.00 86.94 178 PHE A CA 1
ATOM 1319 C C . PHE A 1 178 ? -2.229 10.744 -4.330 1.00 86.94 178 PHE A C 1
ATOM 1321 O O . PHE A 1 178 ? -3.309 10.471 -3.822 1.00 86.94 178 PHE A O 1
ATOM 1328 N N . GLY A 1 179 ? -1.058 10.343 -3.824 1.00 85.19 179 GLY A N 1
ATOM 1329 C CA . GLY A 1 179 ? -0.958 9.590 -2.576 1.00 85.19 179 GLY A CA 1
ATOM 1330 C C . GLY A 1 179 ? -1.307 10.417 -1.336 1.00 85.19 179 GLY A C 1
ATOM 1331 O O . GLY A 1 179 ? -1.914 9.890 -0.408 1.00 85.19 179 GLY A O 1
ATOM 1332 N N . ALA A 1 180 ? -0.944 11.704 -1.326 1.00 85.06 180 ALA A N 1
ATOM 1333 C CA . ALA A 1 180 ? -1.262 12.617 -0.227 1.00 85.06 180 ALA A CA 1
ATOM 1334 C C . ALA A 1 180 ? -2.753 12.982 -0.170 1.00 85.06 180 ALA A C 1
ATOM 1336 O O . ALA A 1 180 ? -3.269 13.288 0.903 1.00 85.06 180 ALA A O 1
ATOM 1337 N N . ILE A 1 181 ? -3.452 12.941 -1.309 1.00 83.06 181 ILE A N 1
ATOM 1338 C CA . ILE A 1 181 ? -4.897 13.160 -1.353 1.00 83.06 181 ILE A CA 1
ATOM 1339 C C . ILE A 1 181 ? -5.609 11.906 -0.817 1.00 83.06 181 ILE A C 1
ATOM 1341 O O . ILE A 1 181 ? -5.410 10.812 -1.354 1.00 83.06 181 ILE A O 1
ATOM 1345 N N . PRO A 1 182 ? -6.515 12.046 0.168 1.00 68.25 182 PRO A N 1
ATOM 1346 C CA . PRO A 1 182 ? -7.283 10.946 0.741 1.00 68.25 182 PRO A CA 1
ATOM 1347 C C . PRO A 1 182 ? -8.430 10.482 -0.167 1.00 68.25 182 PRO A C 1
ATOM 1349 O O . PRO A 1 182 ? -9.585 10.396 0.229 1.00 68.25 182 PRO A O 1
ATOM 1352 N N . SER A 1 183 ? -8.110 10.198 -1.427 1.00 65.06 183 SER A N 1
ATOM 1353 C CA . SER A 1 183 ? -9.048 9.665 -2.412 1.00 65.06 183 SER A CA 1
ATOM 1354 C C . SER A 1 183 ? -8.367 8.760 -3.438 1.00 65.06 183 SER A C 1
ATOM 1356 O O . SER A 1 183 ? -8.998 7.841 -3.939 1.00 65.06 183 SER A O 1
ATOM 1358 N N . GLY A 1 184 ? -7.088 8.971 -3.768 1.00 60.78 184 GLY A N 1
ATOM 1359 C CA . GLY A 1 184 ? -6.409 8.248 -4.844 1.00 60.78 184 GLY A CA 1
ATOM 1360 C C . GLY A 1 184 ? -5.492 7.144 -4.331 1.00 60.78 184 GLY A C 1
ATOM 1361 O O . GLY A 1 184 ? -4.333 7.404 -4.030 1.00 60.78 184 GLY A O 1
ATOM 1362 N N . GLY A 1 185 ? -5.963 5.895 -4.296 1.00 63.34 185 GLY A N 1
ATOM 1363 C CA . GLY A 1 185 ? -5.066 4.751 -4.090 1.00 63.34 185 GLY A CA 1
ATOM 1364 C C . GLY A 1 185 ? -3.907 4.747 -5.106 1.00 63.34 185 GLY A C 1
ATOM 1365 O O . GLY A 1 185 ? -4.046 5.273 -6.212 1.00 63.34 185 GLY A O 1
ATOM 1366 N N . ALA A 1 186 ? -2.775 4.120 -4.759 1.00 66.62 186 ALA A N 1
ATOM 1367 C CA . ALA A 1 186 ? -1.530 4.153 -5.548 1.00 66.62 186 ALA A CA 1
ATOM 1368 C C . ALA A 1 186 ? -1.669 3.667 -7.009 1.00 66.62 186 ALA A C 1
ATOM 1370 O O . ALA A 1 186 ? -0.823 3.947 -7.854 1.00 66.62 186 ALA A O 1
ATOM 1371 N N . GLU A 1 187 ? -2.754 2.970 -7.345 1.00 76.19 187 GLU A N 1
ATOM 1372 C CA . GLU A 1 187 ? -3.002 2.448 -8.687 1.00 76.19 187 GLU A CA 1
ATOM 1373 C C . GLU A 1 187 ? -3.346 3.538 -9.711 1.00 76.19 187 GLU A C 1
ATOM 1375 O O . GLU A 1 187 ? -2.864 3.489 -10.849 1.00 76.19 187 GLU A O 1
ATOM 1380 N N . VAL A 1 188 ? -4.133 4.544 -9.313 1.00 81.56 188 VAL A N 1
ATOM 1381 C CA . VAL A 1 188 ? -4.560 5.645 -10.192 1.00 81.56 188 VAL A CA 1
ATOM 1382 C C . VAL A 1 188 ? -3.361 6.416 -10.763 1.00 81.56 188 VAL A C 1
ATOM 1384 O O . VAL A 1 188 ? -3.259 6.502 -11.994 1.00 81.56 188 VAL A O 1
ATOM 1387 N N . PRO A 1 189 ? -2.408 6.933 -9.953 1.00 85.81 189 PRO A N 1
ATOM 1388 C CA . PRO A 1 189 ? -1.254 7.653 -10.489 1.00 85.81 189 PRO A CA 1
ATOM 1389 C C . PRO A 1 189 ? -0.348 6.755 -11.342 1.00 85.81 189 PRO A C 1
ATOM 1391 O O . PRO A 1 189 ? 0.223 7.220 -12.331 1.00 85.81 189 PRO A O 1
ATOM 1394 N N . THR A 1 190 ? -0.256 5.460 -11.036 1.00 88.00 190 THR A N 1
ATOM 1395 C CA . THR A 1 190 ? 0.519 4.489 -11.820 1.00 88.00 190 THR A CA 1
ATOM 1396 C C . THR A 1 190 ? -0.068 4.268 -13.221 1.00 88.00 190 THR A C 1
ATOM 1398 O O . THR A 1 190 ? 0.675 4.312 -14.210 1.00 88.00 190 THR A O 1
ATOM 1401 N N . PHE A 1 191 ? -1.388 4.089 -13.352 1.00 87.50 191 PHE A N 1
ATOM 1402 C CA . PHE A 1 191 ? -2.050 3.976 -14.661 1.00 87.50 191 PHE A CA 1
ATOM 1403 C C . PHE A 1 191 ? -2.096 5.307 -15.419 1.00 87.50 191 PHE A C 1
ATOM 1405 O O . PHE A 1 191 ? -1.904 5.330 -16.641 1.00 87.50 191 PHE A O 1
ATOM 1412 N N . LEU A 1 192 ? -2.279 6.424 -14.712 1.00 88.81 192 LEU A N 1
ATOM 1413 C CA . LEU A 1 192 ? -2.210 7.756 -15.306 1.00 88.81 192 LEU A CA 1
ATOM 1414 C C . LEU A 1 192 ? -0.816 8.016 -15.893 1.00 88.81 192 LEU A C 1
ATOM 1416 O O . LEU A 1 192 ? -0.708 8.385 -17.065 1.00 88.81 192 LEU A O 1
ATOM 1420 N N . SER A 1 193 ? 0.243 7.724 -15.134 1.00 90.69 193 SER A N 1
ATOM 1421 C CA . SER A 1 193 ? 1.630 7.803 -15.601 1.00 90.69 193 SER A CA 1
ATOM 1422 C C . SER A 1 193 ? 1.847 6.931 -16.843 1.00 90.69 193 SER A C 1
ATOM 1424 O O . SER A 1 193 ? 2.332 7.418 -17.866 1.00 90.69 193 SER A O 1
ATOM 1426 N N . TYR A 1 194 ? 1.362 5.683 -16.833 1.00 89.81 194 TYR A N 1
ATOM 1427 C CA . TYR A 1 194 ? 1.432 4.794 -17.998 1.00 89.81 194 TYR A CA 1
ATOM 1428 C C . TYR A 1 194 ? 0.763 5.394 -19.248 1.00 89.81 194 TYR A C 1
ATOM 1430 O O . TYR A 1 194 ? 1.329 5.359 -20.345 1.00 89.81 194 TYR A O 1
ATOM 1438 N N . SER A 1 195 ? -0.430 5.977 -19.092 1.00 88.81 195 SER A N 1
ATOM 1439 C CA . SER A 1 195 ? -1.185 6.585 -20.194 1.00 88.81 195 SER A CA 1
ATOM 1440 C C . SER A 1 195 ? -0.487 7.823 -20.781 1.00 88.81 195 SER A C 1
ATOM 1442 O O . SER A 1 195 ? -0.424 7.982 -22.006 1.00 88.81 195 SER A O 1
ATOM 1444 N N . ILE A 1 196 ? 0.104 8.663 -19.924 1.00 91.44 196 ILE A N 1
ATOM 1445 C CA . ILE A 1 196 ? 0.855 9.860 -20.317 1.00 91.44 196 ILE A CA 1
ATOM 1446 C C . ILE A 1 196 ? 2.123 9.464 -21.070 1.00 91.44 196 ILE A C 1
ATOM 1448 O O . ILE A 1 196 ? 2.406 10.031 -22.133 1.00 91.44 196 ILE A O 1
ATOM 1452 N N . GLU A 1 197 ? 2.862 8.474 -20.565 1.00 91.50 197 GLU A N 1
ATOM 1453 C CA . GLU A 1 197 ? 4.074 7.988 -21.222 1.00 91.50 197 GLU A CA 1
ATOM 1454 C C . GLU A 1 197 ? 3.760 7.352 -22.578 1.00 91.50 197 GLU A C 1
ATOM 1456 O O . GLU A 1 197 ? 4.420 7.676 -23.570 1.00 91.50 197 GLU A O 1
ATOM 1461 N N . ARG A 1 198 ? 2.680 6.565 -22.675 1.00 88.31 198 ARG A N 1
ATOM 1462 C CA . ARG A 1 198 ? 2.208 6.009 -23.952 1.00 88.31 198 ARG A CA 1
ATOM 1463 C C . ARG A 1 198 ? 1.870 7.109 -24.959 1.00 88.31 198 ARG A C 1
ATOM 1465 O O . ARG A 1 198 ? 2.302 7.056 -26.113 1.00 88.31 198 ARG A O 1
ATOM 1472 N N . ARG A 1 199 ? 1.121 8.135 -24.538 1.00 88.00 199 ARG A N 1
ATOM 1473 C CA . ARG A 1 199 ? 0.736 9.261 -25.408 1.00 88.00 199 ARG A CA 1
ATOM 1474 C C . ARG A 1 199 ? 1.958 10.055 -25.875 1.00 88.00 199 ARG A C 1
ATOM 1476 O O . ARG A 1 199 ? 2.034 10.433 -27.046 1.00 88.00 199 ARG A O 1
ATOM 1483 N N . ARG A 1 200 ? 2.931 10.293 -24.987 1.00 87.56 200 ARG A N 1
ATOM 1484 C CA . ARG A 1 200 ? 4.183 10.988 -25.330 1.00 87.56 200 ARG A CA 1
ATOM 1485 C C . ARG A 1 200 ? 5.068 10.174 -26.266 1.00 87.56 200 ARG A C 1
ATOM 1487 O O . ARG A 1 200 ? 5.635 10.761 -27.185 1.00 87.56 200 ARG A O 1
ATOM 1494 N N . ALA A 1 201 ? 5.185 8.867 -26.058 1.00 85.81 201 ALA A N 1
ATOM 1495 C CA . ALA A 1 201 ? 5.963 7.998 -26.935 1.00 85.81 201 ALA A CA 1
ATOM 1496 C C . ALA A 1 201 ? 5.390 7.982 -28.358 1.00 85.81 201 ALA A C 1
ATOM 1498 O O . ALA A 1 201 ? 6.135 8.217 -29.312 1.00 85.81 201 ALA A O 1
ATOM 1499 N N . ARG A 1 202 ? 4.059 7.879 -28.490 1.00 85.31 202 ARG A N 1
ATOM 1500 C CA . ARG A 1 202 ? 3.369 7.977 -29.786 1.00 85.31 202 ARG A CA 1
ATOM 1501 C C . ARG A 1 202 ? 3.629 9.315 -30.485 1.00 85.31 202 ARG A C 1
ATOM 1503 O O . ARG A 1 202 ? 3.938 9.331 -31.671 1.00 85.31 202 ARG A O 1
ATOM 1510 N N . LYS A 1 203 ? 3.596 10.437 -29.750 1.00 82.81 203 LYS A N 1
ATOM 1511 C CA . LYS A 1 203 ? 3.922 11.773 -30.298 1.00 82.81 203 LYS A CA 1
ATOM 1512 C C . LYS A 1 203 ? 5.374 11.882 -30.790 1.00 82.81 203 LYS A C 1
ATOM 1514 O O . LYS A 1 203 ? 5.660 12.695 -31.659 1.00 82.81 203 LYS A O 1
ATOM 1519 N N . LYS A 1 204 ? 6.288 11.074 -30.246 1.00 80.94 204 LYS A N 1
ATOM 1520 C CA . LYS A 1 204 ? 7.699 10.999 -30.658 1.00 80.94 204 LYS A CA 1
ATOM 1521 C C . LYS A 1 204 ? 7.964 9.946 -31.745 1.00 80.94 204 LYS A C 1
ATOM 1523 O O . LYS A 1 204 ? 9.128 9.668 -32.017 1.00 80.94 204 LYS A O 1
ATOM 1528 N N . GLY A 1 205 ? 6.922 9.337 -32.319 1.00 74.50 205 GLY A N 1
ATOM 1529 C CA . GLY A 1 205 ? 7.051 8.290 -33.337 1.00 74.50 205 GLY A CA 1
ATOM 1530 C C . GLY A 1 205 ? 7.598 6.959 -32.809 1.00 74.50 205 GLY A C 1
ATOM 1531 O O . GLY A 1 205 ? 8.124 6.172 -33.585 1.00 74.50 205 GLY A O 1
ATOM 1532 N N . ARG A 1 206 ? 7.518 6.707 -31.494 1.00 74.88 206 ARG A N 1
ATOM 1533 C CA . ARG A 1 206 ? 8.002 5.468 -30.864 1.00 74.88 206 ARG A CA 1
ATOM 1534 C C . ARG A 1 206 ? 6.816 4.591 -30.481 1.00 74.88 206 ARG A C 1
ATOM 1536 O O . ARG A 1 206 ? 6.154 4.876 -29.483 1.00 74.88 206 ARG A O 1
ATOM 1543 N N . ASP A 1 207 ? 6.572 3.529 -31.242 1.00 74.31 207 ASP A N 1
ATOM 1544 C CA . ASP A 1 207 ? 5.485 2.573 -30.987 1.00 74.31 207 ASP A CA 1
ATOM 1545 C C . ASP A 1 207 ? 5.994 1.271 -30.342 1.00 74.31 207 ASP A C 1
ATOM 1547 O O . ASP A 1 207 ? 5.700 0.165 -30.769 1.00 74.31 207 ASP A O 1
ATOM 1551 N N . GLU A 1 208 ? 6.824 1.406 -29.305 1.00 80.19 208 GLU A N 1
ATOM 1552 C CA . GLU A 1 208 ? 7.324 0.263 -28.518 1.00 80.19 208 GLU A CA 1
ATOM 1553 C C . GLU A 1 208 ? 6.351 -0.117 -27.378 1.00 80.19 208 GLU A C 1
ATOM 1555 O O . GLU A 1 208 ? 6.551 -1.097 -26.654 1.00 80.19 208 GLU A O 1
ATOM 1560 N N . PHE A 1 209 ? 5.296 0.681 -27.163 1.00 83.31 209 PHE A N 1
ATOM 1561 C CA . PHE A 1 209 ? 4.337 0.472 -26.080 1.00 83.31 209 PHE A CA 1
ATOM 1562 C C . PHE A 1 209 ? 3.465 -0.746 -26.355 1.00 83.31 209 PHE A C 1
ATOM 1564 O O . PHE A 1 209 ? 2.598 -0.738 -27.219 1.00 83.31 209 PHE A O 1
ATOM 1571 N N . GLY A 1 210 ? 3.644 -1.776 -25.535 1.00 79.69 210 GLY A N 1
ATOM 1572 C CA . GLY A 1 210 ? 2.990 -3.068 -25.730 1.00 79.69 210 GLY A CA 1
ATOM 1573 C C . GLY A 1 210 ? 3.959 -4.113 -26.259 1.00 79.69 210 GLY A C 1
ATOM 1574 O O . GLY A 1 210 ? 3.563 -5.265 -26.380 1.00 79.69 210 GLY A O 1
ATOM 1575 N N . ASP A 1 211 ? 5.216 -3.735 -26.472 1.00 81.12 211 ASP A N 1
ATOM 1576 C CA . ASP A 1 211 ? 6.295 -4.611 -26.907 1.00 81.12 211 ASP A CA 1
ATOM 1577 C C . ASP A 1 211 ? 7.554 -4.456 -26.014 1.00 81.12 211 ASP A C 1
ATOM 1579 O O . ASP A 1 211 ? 8.660 -4.867 -26.369 1.00 81.12 211 ASP A O 1
ATOM 1583 N N . GLY A 1 212 ? 7.389 -3.864 -24.821 1.00 82.00 212 GLY A N 1
ATOM 1584 C CA . GLY A 1 212 ? 8.445 -3.674 -23.823 1.00 82.00 212 GLY A CA 1
ATOM 1585 C C . GLY A 1 212 ? 9.109 -2.293 -23.858 1.00 82.00 212 GLY A C 1
ATOM 1586 O O . GLY A 1 212 ? 10.335 -2.202 -23.932 1.00 82.00 212 GLY A O 1
ATOM 1587 N N . ALA A 1 213 ? 8.317 -1.219 -23.782 1.00 87.38 213 ALA A N 1
ATOM 1588 C CA . ALA A 1 213 ? 8.828 0.153 -23.699 1.00 87.38 213 ALA A CA 1
ATOM 1589 C C . ALA A 1 213 ? 9.343 0.490 -22.289 1.00 87.38 213 ALA A C 1
ATOM 1591 O O . ALA A 1 213 ? 8.599 0.391 -21.310 1.00 87.38 213 ALA A O 1
ATOM 1592 N N . ILE A 1 214 ? 10.585 0.978 -22.196 1.00 87.94 214 ILE A N 1
ATOM 1593 C CA . ILE A 1 214 ? 11.223 1.338 -20.918 1.00 87.94 214 ILE A CA 1
ATOM 1594 C C . ILE A 1 214 ? 10.507 2.494 -20.207 1.00 87.94 214 ILE A C 1
ATOM 1596 O O . ILE A 1 214 ? 10.384 2.484 -18.985 1.00 87.94 214 ILE A O 1
ATOM 1600 N N . GLU A 1 215 ? 9.953 3.455 -20.954 1.00 89.56 215 GLU A N 1
ATOM 1601 C CA . GLU A 1 215 ? 9.185 4.569 -20.384 1.00 89.56 215 GLU A CA 1
ATOM 1602 C C . GLU A 1 215 ? 7.920 4.080 -19.665 1.00 89.56 215 GLU A C 1
ATOM 1604 O O . GLU A 1 215 ? 7.529 4.643 -18.644 1.00 89.56 215 GLU A O 1
ATOM 1609 N N . GLY A 1 216 ? 7.314 2.999 -20.167 1.00 86.88 216 GLY A N 1
ATOM 1610 C CA . GLY A 1 216 ? 6.149 2.359 -19.558 1.00 86.88 216 GLY A CA 1
ATOM 1611 C C . GLY A 1 216 ? 6.478 1.473 -18.352 1.00 86.88 216 GLY A C 1
ATOM 1612 O O . GLY A 1 216 ? 5.557 0.949 -17.734 1.00 86.88 216 GLY A O 1
ATOM 1613 N N . VAL A 1 217 ? 7.760 1.321 -18.009 1.00 90.12 217 VAL A N 1
ATOM 1614 C CA . VAL A 1 217 ? 8.236 0.746 -16.740 1.00 90.12 217 VAL A CA 1
ATOM 1615 C C . VAL A 1 217 ? 8.640 1.878 -15.793 1.00 90.12 217 VAL A C 1
ATOM 1617 O O . VAL A 1 217 ? 8.139 1.957 -14.678 1.00 90.12 217 VAL A O 1
ATOM 1620 N N . ALA A 1 218 ? 9.489 2.796 -16.265 1.00 91.88 218 ALA A N 1
ATOM 1621 C CA . ALA A 1 218 ? 10.065 3.884 -15.477 1.00 91.88 218 ALA A CA 1
ATOM 1622 C C . ALA A 1 218 ? 9.013 4.819 -14.858 1.00 91.88 218 ALA A C 1
ATOM 1624 O O . ALA A 1 218 ? 9.053 5.082 -13.658 1.00 91.88 218 ALA A O 1
ATOM 1625 N N . GLY A 1 219 ? 8.076 5.328 -15.664 1.00 92.31 219 GLY A N 1
ATOM 1626 C CA . GLY A 1 219 ? 7.077 6.289 -15.190 1.00 92.31 219 GLY A CA 1
ATOM 1627 C C . GLY A 1 219 ? 6.095 5.690 -14.179 1.00 92.31 219 GLY A C 1
ATOM 1628 O O . GLY A 1 219 ? 5.902 6.280 -13.112 1.00 92.31 219 GLY A O 1
ATOM 1629 N N . PRO A 1 220 ? 5.457 4.546 -14.483 1.00 92.00 220 PRO A N 1
ATOM 1630 C CA . PRO A 1 220 ? 4.516 3.913 -13.563 1.00 92.00 220 PRO A CA 1
ATOM 1631 C C . PRO A 1 220 ? 5.154 3.467 -12.248 1.00 92.00 220 PRO A C 1
ATOM 1633 O O . PRO A 1 220 ? 4.524 3.605 -11.201 1.00 92.00 220 PRO A O 1
ATOM 1636 N N . GLU A 1 221 ? 6.402 2.994 -12.291 1.00 91.88 221 GLU A N 1
ATOM 1637 C CA . GLU A 1 221 ? 7.130 2.589 -11.090 1.00 91.88 221 GLU A CA 1
ATOM 1638 C C . GLU A 1 221 ? 7.465 3.776 -10.188 1.00 91.88 221 GLU A C 1
ATOM 1640 O O . GLU A 1 221 ? 7.209 3.737 -8.987 1.00 91.88 221 GLU A O 1
ATOM 1645 N N . ALA A 1 222 ? 7.967 4.868 -10.772 1.00 92.62 222 ALA A N 1
ATOM 1646 C CA . ALA A 1 222 ? 8.224 6.089 -10.020 1.00 92.62 222 ALA A CA 1
ATOM 1647 C C . ALA A 1 222 ? 6.936 6.666 -9.409 1.00 92.62 222 ALA A C 1
ATOM 1649 O O . ALA A 1 222 ? 6.946 7.107 -8.263 1.00 92.62 222 ALA A O 1
ATOM 1650 N N . ALA A 1 223 ? 5.815 6.614 -10.136 1.00 92.19 223 ALA A N 1
ATOM 1651 C CA . ALA A 1 223 ? 4.515 7.029 -9.610 1.00 92.19 223 ALA A CA 1
ATOM 1652 C C . ALA A 1 223 ? 4.053 6.158 -8.436 1.00 92.19 223 ALA A C 1
ATOM 1654 O O . ALA A 1 223 ? 3.606 6.697 -7.427 1.00 92.19 223 ALA A O 1
ATOM 1655 N N . ASN A 1 224 ? 4.208 4.835 -8.539 1.00 90.69 224 ASN A N 1
ATOM 1656 C CA . ASN A 1 224 ? 3.871 3.911 -7.458 1.00 90.69 224 ASN A CA 1
ATOM 1657 C C . ASN A 1 224 ? 4.699 4.207 -6.198 1.00 90.69 224 ASN A C 1
ATOM 1659 O O . ASN A 1 224 ? 4.142 4.389 -5.116 1.00 90.69 224 ASN A O 1
ATOM 1663 N N . ASN A 1 225 ? 6.023 4.326 -6.345 1.00 91.06 225 ASN A N 1
ATOM 1664 C CA . ASN A 1 225 ? 6.898 4.534 -5.194 1.00 91.06 225 ASN A CA 1
ATOM 1665 C C . ASN A 1 225 ? 6.722 5.924 -4.560 1.00 91.06 225 ASN A C 1
ATOM 1667 O O . ASN A 1 225 ? 6.685 6.047 -3.340 1.00 91.06 225 ASN A O 1
ATOM 1671 N N . ALA A 1 226 ? 6.542 6.970 -5.372 1.00 92.44 226 ALA A N 1
ATOM 1672 C CA . ALA A 1 226 ? 6.270 8.308 -4.850 1.00 92.44 226 ALA A CA 1
ATOM 1673 C C . ALA A 1 226 ? 4.897 8.410 -4.174 1.00 92.44 226 ALA A C 1
ATOM 1675 O O . ALA A 1 226 ? 4.753 9.122 -3.179 1.00 92.44 226 ALA A O 1
ATOM 1676 N N . SER A 1 227 ? 3.897 7.683 -4.689 1.00 91.00 227 SER A N 1
ATOM 1677 C CA . SER A 1 227 ? 2.575 7.602 -4.069 1.00 91.00 227 SER A CA 1
ATOM 1678 C C . SER A 1 227 ? 2.641 6.995 -2.677 1.00 91.00 227 SER A C 1
ATOM 1680 O O . SER A 1 227 ? 1.902 7.454 -1.816 1.00 91.00 227 SER A O 1
ATOM 1682 N N . PHE A 1 228 ? 3.524 6.025 -2.423 1.00 88.88 228 PHE A N 1
ATOM 1683 C CA . PHE A 1 228 ? 3.688 5.458 -1.084 1.00 88.88 228 PHE A CA 1
ATOM 1684 C C . PHE A 1 228 ? 4.100 6.523 -0.056 1.00 88.88 228 PHE A C 1
ATOM 1686 O O . PHE A 1 228 ? 3.427 6.670 0.959 1.00 88.88 228 PHE A O 1
ATOM 1693 N N . SER A 1 229 ? 5.130 7.334 -0.331 1.00 90.44 229 SER A N 1
ATOM 1694 C CA . SER A 1 229 ? 5.495 8.436 0.579 1.00 90.44 229 SER A CA 1
ATOM 1695 C C . SER A 1 229 ? 4.390 9.487 0.702 1.00 90.44 229 SER A C 1
ATOM 1697 O O . SER A 1 229 ? 4.236 10.072 1.768 1.00 90.44 229 SER A O 1
ATOM 1699 N N . GLY A 1 230 ? 3.624 9.726 -0.369 1.00 90.62 230 GLY A N 1
ATOM 1700 C CA . GLY A 1 230 ? 2.454 10.606 -0.329 1.00 90.62 230 GLY A CA 1
ATOM 1701 C C . GLY A 1 230 ? 1.383 10.085 0.628 1.00 90.62 230 GLY A C 1
ATOM 1702 O O . GLY A 1 230 ? 0.899 10.832 1.462 1.00 90.62 230 GLY A O 1
ATOM 1703 N N . VAL A 1 231 ? 1.083 8.787 0.572 1.00 89.69 231 VAL A N 1
ATOM 1704 C CA . VAL A 1 231 ? 0.118 8.102 1.449 1.00 89.69 231 VAL A CA 1
ATOM 1705 C C . VAL A 1 231 ? 0.526 8.163 2.927 1.00 89.69 231 VAL A C 1
ATOM 1707 O O . VAL A 1 231 ? -0.338 8.212 3.802 1.00 89.69 231 VAL A O 1
ATOM 1710 N N . LEU A 1 232 ? 1.829 8.208 3.224 1.00 90.81 232 LEU A N 1
ATOM 1711 C CA . LEU A 1 232 ? 2.314 8.387 4.595 1.00 90.81 232 LEU A CA 1
ATOM 1712 C C . LEU A 1 232 ? 1.970 9.758 5.181 1.00 90.81 232 LEU A C 1
ATOM 1714 O O . LEU A 1 232 ? 1.914 9.878 6.399 1.00 90.81 232 LEU A O 1
ATOM 1718 N N . VAL A 1 233 ? 1.720 10.777 4.353 1.00 90.94 233 VAL A N 1
ATOM 1719 C CA . VAL A 1 233 ? 1.349 12.114 4.827 1.00 90.94 233 VAL A CA 1
ATOM 1720 C C . VAL A 1 233 ? 0.046 12.061 5.642 1.00 90.94 233 VAL A C 1
ATOM 1722 O O . VAL A 1 233 ? 0.124 12.303 6.846 1.00 90.94 233 VAL A O 1
ATOM 1725 N N . PRO A 1 234 ? -1.129 11.707 5.076 1.00 88.94 234 PRO A N 1
ATOM 1726 C CA . PRO A 1 234 ? -2.372 11.624 5.844 1.00 88.94 234 PRO A CA 1
ATOM 1727 C C . PRO A 1 234 ? -2.344 10.502 6.887 1.00 88.94 234 PRO A C 1
ATOM 1729 O O . PRO A 1 234 ? -2.950 10.649 7.942 1.00 88.94 234 PRO A O 1
ATOM 1732 N N . LEU A 1 235 ? -1.600 9.414 6.655 1.00 90.31 235 LEU A N 1
ATOM 1733 C CA . LEU A 1 235 ? -1.468 8.351 7.650 1.00 90.31 235 LEU A CA 1
ATOM 1734 C C . LEU A 1 235 ? -0.783 8.855 8.928 1.00 90.31 235 LEU A C 1
ATOM 1736 O O . LEU A 1 235 ? -1.302 8.637 10.014 1.00 90.31 235 LEU A O 1
ATOM 1740 N N . LEU A 1 236 ? 0.370 9.518 8.812 1.00 90.06 236 LEU A N 1
ATOM 1741 C CA . LEU A 1 236 ? 1.137 9.971 9.976 1.00 90.06 236 LEU A CA 1
ATOM 1742 C C . LEU A 1 236 ? 0.507 11.197 10.641 1.00 90.06 236 LEU A C 1
ATOM 1744 O O . LEU A 1 236 ? 0.572 11.314 11.859 1.00 90.06 236 LEU A O 1
ATOM 1748 N N . THR A 1 237 ? -0.079 12.104 9.853 1.00 88.38 237 THR A N 1
ATOM 1749 C CA . THR A 1 237 ? -0.596 13.394 10.351 1.00 88.38 237 THR A CA 1
ATOM 1750 C C . THR A 1 237 ? -2.055 13.348 10.784 1.00 88.38 237 THR A C 1
ATOM 1752 O O . THR A 1 237 ? -2.409 14.019 11.744 1.00 88.38 237 THR A O 1
ATOM 1755 N N . LEU A 1 238 ? -2.898 12.566 10.103 1.00 85.62 238 LEU A N 1
ATOM 1756 C CA . LEU A 1 238 ? -4.337 12.484 10.372 1.00 85.62 238 LEU A CA 1
ATOM 1757 C C . LEU A 1 238 ? -4.761 11.113 10.914 1.00 85.62 238 LEU A C 1
ATOM 1759 O O . LEU A 1 238 ? -5.914 10.946 11.291 1.00 85.62 238 LEU A O 1
ATOM 1763 N N . GLY A 1 239 ? -3.879 10.109 10.897 1.00 85.69 239 GLY A N 1
ATOM 1764 C CA . GLY A 1 239 ? -4.265 8.731 11.205 1.00 85.69 239 GLY A CA 1
ATOM 1765 C C . GLY A 1 239 ? -5.149 8.086 10.141 1.00 85.69 239 GLY A C 1
ATOM 1766 O O . GLY A 1 239 ? -5.754 7.050 10.401 1.00 85.69 239 GLY A O 1
ATOM 1767 N N . LEU A 1 240 ? -5.224 8.669 8.938 1.00 84.50 240 LEU A N 1
ATOM 1768 C CA . LEU A 1 240 ? -6.141 8.227 7.887 1.00 84.50 240 LEU A CA 1
ATOM 1769 C C . LEU A 1 240 ? -5.407 7.398 6.823 1.00 84.50 240 LEU A C 1
ATOM 1771 O O . LEU A 1 240 ? -4.644 7.952 6.024 1.00 84.50 240 LEU A O 1
ATOM 1775 N N . PRO A 1 241 ? -5.636 6.073 6.755 1.00 81.94 241 PRO A N 1
ATOM 1776 C CA . PRO A 1 241 ? -5.085 5.234 5.713 1.00 81.94 241 PRO A CA 1
ATOM 1777 C C . PRO A 1 241 ? -5.863 5.444 4.411 1.00 81.94 241 PRO A C 1
ATOM 1779 O O . PRO A 1 241 ? -7.068 5.231 4.330 1.00 81.94 241 PRO A O 1
ATOM 1782 N N . THR A 1 242 ? -5.155 5.815 3.349 1.00 77.06 242 THR A N 1
ATOM 1783 C CA . THR A 1 242 ? -5.752 6.084 2.026 1.00 77.06 242 THR A CA 1
ATOM 1784 C C . THR A 1 242 ? -5.557 4.923 1.042 1.00 77.06 242 THR A C 1
ATOM 1786 O O . THR A 1 242 ? -5.918 5.001 -0.132 1.00 77.06 242 THR A O 1
ATOM 1789 N N . SER A 1 243 ? -4.978 3.813 1.511 1.00 80.06 243 SER A N 1
ATOM 1790 C CA . SER A 1 243 ? -4.751 2.586 0.743 1.00 80.06 243 SER A CA 1
ATOM 1791 C C . SER A 1 243 ? -4.731 1.357 1.654 1.00 80.06 243 SER A C 1
ATOM 1793 O O . SER A 1 243 ? -4.531 1.479 2.861 1.00 80.06 243 SER A O 1
ATOM 1795 N N . ALA A 1 244 ? -4.860 0.158 1.076 1.00 77.38 244 ALA A N 1
ATOM 1796 C CA . ALA A 1 244 ? -4.737 -1.090 1.834 1.00 77.38 244 ALA A CA 1
ATOM 1797 C C . ALA A 1 244 ? -3.382 -1.213 2.546 1.00 77.38 244 ALA A C 1
ATOM 1799 O O . ALA A 1 244 ? -3.336 -1.598 3.706 1.00 77.38 244 ALA A O 1
ATOM 1800 N N . THR A 1 245 ? -2.283 -0.842 1.882 1.00 82.12 245 THR A N 1
ATOM 1801 C CA . THR A 1 245 ? -0.942 -0.886 2.483 1.00 82.12 245 THR A CA 1
ATOM 1802 C C . THR A 1 245 ? -0.829 0.069 3.668 1.00 82.12 245 THR A C 1
ATOM 1804 O O . THR A 1 245 ? -0.254 -0.291 4.689 1.00 82.12 245 THR A O 1
ATOM 1807 N N . ALA A 1 246 ? -1.419 1.263 3.568 1.00 85.94 246 ALA A N 1
ATOM 1808 C CA . ALA A 1 246 ? -1.460 2.210 4.681 1.00 85.94 246 ALA A CA 1
ATOM 1809 C C . ALA A 1 246 ? -2.298 1.699 5.848 1.00 85.94 246 ALA A C 1
ATOM 1811 O O . ALA A 1 246 ? -1.927 1.905 6.994 1.00 85.94 246 ALA A O 1
ATOM 1812 N N . ALA A 1 247 ? -3.401 1.011 5.559 1.00 82.81 247 ALA A N 1
ATOM 1813 C CA . ALA A 1 247 ? -4.245 0.412 6.580 1.00 82.81 247 ALA A CA 1
ATOM 1814 C C . ALA A 1 247 ? -3.477 -0.692 7.335 1.00 82.81 247 ALA A C 1
ATOM 1816 O O . ALA A 1 247 ? -3.448 -0.703 8.560 1.00 82.81 247 ALA A O 1
ATOM 1817 N N . VAL A 1 248 ? -2.735 -1.542 6.616 1.00 83.56 248 VAL A N 1
ATOM 1818 C CA . VAL A 1 248 ? -1.819 -2.522 7.228 1.00 83.56 248 VAL A CA 1
ATOM 1819 C C . VAL A 1 248 ? -0.760 -1.830 8.100 1.00 83.56 248 VAL A C 1
ATOM 1821 O O . VAL A 1 248 ? -0.469 -2.298 9.197 1.00 83.56 248 VAL A O 1
ATOM 1824 N N . MET A 1 249 ? -0.195 -0.704 7.649 1.00 87.62 249 MET A N 1
ATOM 1825 C CA . MET A 1 249 ? 0.751 0.077 8.457 1.00 87.62 249 MET A CA 1
ATOM 1826 C C . MET A 1 249 ? 0.101 0.698 9.699 1.00 87.62 249 MET A C 1
ATOM 1828 O O . MET A 1 249 ? 0.727 0.704 10.754 1.00 87.62 249 MET A O 1
ATOM 1832 N N . LEU A 1 250 ? -1.139 1.186 9.600 1.00 86.88 250 LEU A N 1
ATOM 1833 C CA . LEU A 1 250 ? -1.897 1.701 10.742 1.00 86.88 250 LEU A CA 1
ATOM 1834 C C . LEU A 1 250 ? -2.102 0.610 11.798 1.00 86.88 250 LEU A C 1
ATOM 1836 O O . LEU A 1 250 ? -1.827 0.841 12.971 1.00 86.88 250 LEU A O 1
ATOM 1840 N N . ALA A 1 251 ? -2.486 -0.594 11.367 1.00 81.69 251 ALA A N 1
ATOM 1841 C CA . ALA A 1 251 ? -2.606 -1.752 12.248 1.00 81.69 251 ALA A CA 1
ATOM 1842 C C . ALA A 1 251 ? -1.265 -2.099 12.918 1.00 81.69 251 ALA A C 1
ATOM 1844 O O . ALA A 1 251 ? -1.214 -2.367 14.114 1.00 81.69 251 ALA A O 1
ATOM 1845 N N . ALA A 1 252 ? -0.154 -2.026 12.177 1.00 84.88 252 ALA A N 1
ATOM 1846 C CA . ALA A 1 252 ? 1.172 -2.225 12.755 1.00 84.88 252 ALA A CA 1
ATOM 1847 C C . ALA A 1 252 ? 1.503 -1.173 13.827 1.00 84.88 252 ALA A C 1
ATOM 1849 O O . ALA A 1 252 ? 2.018 -1.532 14.881 1.00 84.88 252 ALA A O 1
ATOM 1850 N N . PHE A 1 253 ? 1.182 0.106 13.605 1.00 85.88 253 PHE A N 1
ATOM 1851 C CA . PHE A 1 253 ? 1.370 1.140 14.626 1.00 85.88 253 PHE A CA 1
ATOM 1852 C C . PHE A 1 253 ? 0.546 0.863 15.887 1.00 85.88 253 PHE A C 1
ATOM 1854 O O . PHE A 1 253 ? 1.090 0.953 16.986 1.00 85.88 253 PHE A O 1
ATOM 1861 N N . GLN A 1 254 ? -0.706 0.426 15.734 1.00 82.25 254 GLN A N 1
ATOM 1862 C CA . GLN A 1 254 ? -1.571 0.052 16.858 1.00 82.25 254 GLN A CA 1
ATOM 1863 C C . GLN A 1 254 ? -0.981 -1.097 17.690 1.00 82.25 254 GLN A C 1
ATOM 1865 O O . GLN A 1 254 ? -0.989 -1.015 18.914 1.00 82.25 254 GLN A O 1
ATOM 1870 N N . ILE A 1 255 ? -0.376 -2.110 17.055 1.00 80.75 255 ILE A N 1
ATOM 1871 C CA . ILE A 1 255 ? 0.318 -3.210 17.759 1.00 80.75 255 ILE A CA 1
ATOM 1872 C C . ILE A 1 255 ? 1.453 -2.683 18.649 1.00 80.75 255 ILE A C 1
ATOM 1874 O O . ILE A 1 255 ? 1.678 -3.186 19.748 1.00 80.75 255 ILE A O 1
ATOM 1878 N N . PHE A 1 256 ? 2.164 -1.652 18.192 1.00 83.06 256 PHE A N 1
ATOM 1879 C CA . PHE A 1 256 ? 3.229 -1.008 18.963 1.00 83.06 256 PHE A CA 1
ATOM 1880 C C . PHE A 1 256 ? 2.722 0.098 19.902 1.00 83.06 256 PHE A C 1
ATOM 1882 O O . PHE A 1 256 ? 3.543 0.806 20.483 1.00 83.06 256 PHE A O 1
ATOM 1889 N N . ASN A 1 257 ? 1.403 0.247 20.077 1.00 82.38 257 ASN A N 1
ATOM 1890 C CA . ASN A 1 257 ? 0.771 1.329 20.843 1.00 82.38 257 ASN A CA 1
ATOM 1891 C C . ASN A 1 257 ? 1.199 2.731 20.372 1.00 82.38 257 ASN A C 1
ATOM 1893 O O . ASN A 1 257 ? 1.331 3.669 21.158 1.00 82.38 257 ASN A O 1
ATOM 1897 N N . VAL A 1 258 ? 1.443 2.870 19.071 1.00 85.25 258 VAL A N 1
ATOM 1898 C CA . VAL A 1 258 ? 1.713 4.145 18.412 1.00 85.25 258 VAL A CA 1
ATOM 1899 C C . VAL A 1 258 ? 0.418 4.587 17.750 1.00 85.25 258 VAL A C 1
ATOM 1901 O O . VAL A 1 258 ? -0.107 3.885 16.890 1.00 85.25 258 VAL A O 1
ATOM 1904 N N . GLN A 1 259 ? -0.104 5.748 18.141 1.00 82.56 259 GLN A N 1
ATOM 1905 C CA . GLN A 1 259 ? -1.325 6.301 17.565 1.00 82.56 259 GLN A CA 1
ATOM 1906 C C . GLN A 1 259 ? -0.969 7.416 16.577 1.00 82.56 259 GLN A C 1
ATOM 1908 O O . GLN A 1 259 ? -0.486 8.468 16.996 1.00 82.56 259 GLN A O 1
ATOM 1913 N N . PRO A 1 260 ? -1.158 7.209 15.263 1.00 85.00 260 PRO A N 1
ATOM 1914 C CA . PRO A 1 260 ? -0.892 8.256 14.290 1.00 85.00 260 PRO A CA 1
ATOM 1915 C C . PRO A 1 260 ? -1.923 9.382 14.367 1.00 85.00 260 PRO A C 1
ATOM 1917 O O . PRO A 1 260 ? -3.076 9.156 14.728 1.00 85.00 260 PRO A O 1
ATOM 1920 N N . GLY A 1 261 ? -1.499 10.595 14.014 1.00 84.69 261 GLY A N 1
ATOM 1921 C CA . GLY A 1 261 ? -2.293 11.807 14.188 1.00 84.69 261 GLY A CA 1
ATOM 1922 C C . GLY A 1 261 ? -1.421 13.026 14.515 1.00 84.69 261 GLY A C 1
ATOM 1923 O O . GLY A 1 261 ? -0.193 12.918 14.550 1.00 84.69 261 GLY A O 1
ATOM 1924 N N . PRO A 1 262 ? -2.028 14.186 14.807 1.00 78.06 262 PRO A N 1
ATOM 1925 C CA . PRO A 1 262 ? -1.292 15.419 15.098 1.00 78.06 262 PRO A CA 1
ATOM 1926 C C . PRO A 1 262 ? -0.412 15.269 16.338 1.00 78.06 262 PRO A C 1
ATOM 1928 O O . PRO A 1 262 ? 0.759 15.646 16.326 1.00 78.06 262 PRO A O 1
ATOM 1931 N N . GLN A 1 263 ? -0.965 14.623 17.369 1.00 81.12 263 GLN A N 1
ATOM 1932 C CA . GLN A 1 263 ? -0.290 14.348 18.636 1.00 81.12 263 GLN A CA 1
ATOM 1933 C C . GLN A 1 263 ? 0.967 13.494 18.449 1.00 81.12 263 GLN A C 1
ATOM 1935 O O . GLN A 1 263 ? 1.922 13.652 19.196 1.00 81.12 263 GLN A O 1
ATOM 1940 N N . LEU A 1 264 ? 1.049 12.665 17.399 1.00 84.94 264 LEU A N 1
ATOM 1941 C CA . LEU A 1 264 ? 2.240 11.856 17.129 1.00 84.94 264 LEU A CA 1
ATOM 1942 C C . LEU A 1 264 ? 3.497 12.726 16.934 1.00 84.94 264 LEU A C 1
ATOM 1944 O O . LEU A 1 264 ? 4.593 12.337 17.340 1.00 84.94 264 LEU A O 1
ATOM 1948 N N . PHE A 1 265 ? 3.351 13.909 16.330 1.00 83.06 265 PHE A N 1
ATOM 1949 C CA . PHE A 1 265 ? 4.467 14.834 16.106 1.00 83.06 265 PHE A CA 1
ATOM 1950 C C . PHE A 1 265 ? 4.886 15.583 17.377 1.00 83.06 265 PHE A C 1
ATOM 1952 O O . PHE A 1 265 ? 6.039 16.024 17.449 1.00 83.06 265 PHE A O 1
ATOM 1959 N N . GLU A 1 266 ? 3.983 15.701 18.353 1.00 81.44 266 GLU A N 1
ATOM 1960 C CA . GLU A 1 266 ? 4.216 16.330 19.658 1.00 81.44 266 GLU A CA 1
ATOM 1961 C C . GLU A 1 266 ? 4.776 15.309 20.659 1.00 81.44 266 GLU A C 1
ATOM 1963 O O . GLU A 1 266 ? 5.891 15.476 21.155 1.00 81.44 266 GLU A O 1
ATOM 1968 N N . ASP A 1 267 ? 4.058 14.204 20.867 1.00 84.19 267 ASP A N 1
ATOM 1969 C CA . ASP A 1 267 ? 4.353 13.184 21.877 1.00 84.19 267 ASP A CA 1
ATOM 1970 C C . ASP A 1 267 ? 5.496 12.251 21.463 1.00 84.19 267 ASP A C 1
ATOM 1972 O O . ASP A 1 267 ? 6.286 11.799 22.295 1.00 84.19 267 ASP A O 1
ATOM 1976 N N . GLN A 1 268 ? 5.603 11.944 20.166 1.00 86.44 268 GLN A N 1
ATOM 1977 C CA . GLN A 1 268 ? 6.557 10.966 19.638 1.00 86.44 268 GLN A CA 1
ATOM 1978 C C . GLN A 1 268 ? 7.383 11.516 18.469 1.00 86.44 268 GLN A C 1
ATOM 1980 O O . GLN A 1 268 ? 7.754 10.781 17.549 1.00 86.44 268 GLN A O 1
ATOM 1985 N N . SER A 1 269 ? 7.748 12.801 18.525 1.00 84.94 269 SER A N 1
ATOM 1986 C CA . SER A 1 269 ? 8.516 13.480 17.469 1.00 84.94 269 SER A CA 1
ATOM 1987 C C . SER A 1 269 ? 9.767 12.701 17.038 1.00 84.94 269 SER A C 1
ATOM 1989 O O . SER A 1 269 ? 10.018 12.505 15.847 1.00 84.94 269 SER A O 1
ATOM 1991 N N . THR A 1 270 ? 10.526 12.172 18.006 1.00 90.62 270 THR A N 1
ATOM 1992 C CA . THR A 1 270 ? 11.715 11.350 17.736 1.00 90.62 270 THR A CA 1
ATOM 1993 C C . THR A 1 270 ? 11.376 10.111 16.911 1.00 90.62 270 THR A C 1
ATOM 1995 O O . THR A 1 270 ? 12.121 9.790 15.987 1.00 90.62 270 THR A O 1
ATOM 1998 N N . LEU A 1 271 ? 10.260 9.429 17.192 1.00 88.75 271 LEU A N 1
ATOM 1999 C CA . LEU A 1 271 ? 9.837 8.250 16.434 1.00 88.75 271 LEU A CA 1
ATOM 2000 C C . LEU A 1 271 ? 9.482 8.634 14.999 1.00 88.75 271 LEU A C 1
ATOM 2002 O O . LEU A 1 271 ? 9.959 7.987 14.068 1.00 88.75 271 LEU A O 1
ATOM 2006 N N . VAL A 1 272 ? 8.717 9.711 14.806 1.00 87.44 272 VAL A N 1
ATOM 2007 C CA . VAL A 1 272 ? 8.310 10.178 13.471 1.00 87.44 272 VAL A CA 1
ATOM 2008 C C . VAL A 1 272 ? 9.518 10.536 12.614 1.00 87.44 272 VAL A C 1
ATOM 2010 O O . VAL A 1 272 ? 9.657 10.045 11.491 1.00 87.44 272 VAL A O 1
ATOM 2013 N N . TRP A 1 273 ? 10.430 11.353 13.141 1.00 90.06 273 TRP A N 1
ATOM 2014 C CA . TRP A 1 273 ? 11.621 11.756 12.396 1.00 90.06 273 TRP A CA 1
ATOM 2015 C C . TRP A 1 273 ? 12.593 10.598 12.188 1.00 90.06 273 TRP A C 1
ATOM 2017 O O . TRP A 1 273 ? 13.212 10.524 11.128 1.00 90.06 273 TRP A O 1
ATOM 2027 N N . THR A 1 274 ? 12.681 9.654 13.129 1.00 91.69 274 THR A N 1
ATOM 2028 C CA . THR A 1 274 ? 13.461 8.419 12.947 1.00 91.69 274 THR A CA 1
ATOM 2029 C C . THR A 1 274 ? 12.849 7.540 11.862 1.00 91.69 274 THR A C 1
ATOM 2031 O O . THR A 1 274 ? 13.580 7.004 11.032 1.00 91.69 274 THR A O 1
ATOM 2034 N N . LEU A 1 275 ? 11.520 7.434 11.798 1.00 89.88 275 LEU A N 1
ATOM 2035 C CA . LEU A 1 275 ? 10.817 6.718 10.738 1.00 89.88 275 LEU A CA 1
ATOM 2036 C C . LEU A 1 275 ? 11.079 7.370 9.379 1.00 89.88 275 LEU A C 1
ATOM 2038 O O . LEU A 1 275 ? 11.487 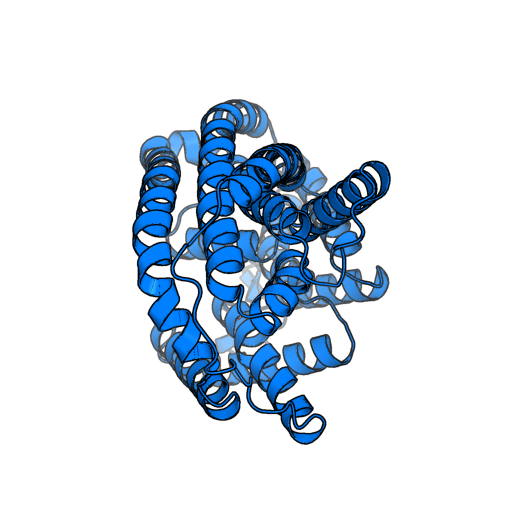6.677 8.448 1.00 89.88 275 LEU A O 1
ATOM 2042 N N . ILE A 1 276 ? 10.940 8.694 9.263 1.00 91.19 276 ILE A N 1
ATOM 2043 C CA . ILE A 1 276 ? 11.233 9.423 8.019 1.00 91.19 276 ILE A CA 1
ATOM 2044 C C . ILE A 1 276 ? 12.718 9.277 7.640 1.00 91.19 276 ILE A C 1
ATOM 2046 O O . ILE A 1 276 ? 13.031 8.999 6.480 1.00 91.19 276 ILE A O 1
ATOM 2050 N N . ALA A 1 277 ? 13.639 9.379 8.603 1.00 92.75 277 ALA A N 1
ATOM 2051 C CA . ALA A 1 277 ? 15.068 9.138 8.393 1.00 92.75 277 ALA A CA 1
ATOM 2052 C C . ALA A 1 277 ? 15.334 7.706 7.895 1.00 92.75 277 ALA A C 1
ATOM 2054 O O . ALA A 1 277 ? 16.100 7.503 6.948 1.00 92.75 277 ALA A O 1
ATOM 2055 N N . SER A 1 278 ? 14.641 6.717 8.467 1.00 92.81 278 SER A N 1
ATOM 2056 C CA . SER A 1 278 ? 14.725 5.318 8.047 1.00 92.81 278 SER A CA 1
ATOM 2057 C C . SER A 1 278 ? 14.266 5.110 6.604 1.00 92.81 278 SER A C 1
ATOM 2059 O O . SER A 1 278 ? 14.798 4.228 5.940 1.00 92.81 278 SER A O 1
ATOM 2061 N N . LEU A 1 279 ? 13.365 5.943 6.064 1.00 91.88 279 LEU A N 1
ATOM 2062 C CA . LEU A 1 279 ? 12.962 5.860 4.656 1.00 91.88 279 LEU A CA 1
ATOM 2063 C C . LEU A 1 279 ? 14.100 6.278 3.716 1.00 91.88 279 LEU A C 1
ATOM 2065 O O . LEU A 1 279 ? 14.259 5.679 2.654 1.00 91.88 279 LEU A O 1
ATOM 2069 N N . TYR A 1 280 ? 14.924 7.264 4.089 1.00 92.00 280 TYR A N 1
ATOM 2070 C CA . TYR A 1 280 ? 16.113 7.627 3.305 1.00 92.00 280 TYR A CA 1
ATOM 2071 C C . TYR A 1 280 ? 17.140 6.497 3.296 1.00 92.00 280 TYR A C 1
ATOM 2073 O O . TYR A 1 280 ? 17.599 6.077 2.230 1.00 92.00 280 TYR A O 1
ATOM 2081 N N . VAL A 1 281 ? 17.472 5.993 4.486 1.00 93.12 281 VAL A N 1
ATOM 2082 C CA . VAL A 1 281 ? 18.444 4.906 4.653 1.00 93.12 281 VAL A CA 1
ATOM 2083 C C . VAL A 1 281 ? 17.929 3.631 3.987 1.00 93.12 281 VAL A C 1
ATOM 2085 O O . VAL A 1 281 ? 18.650 3.001 3.219 1.00 93.12 281 VAL A O 1
ATOM 2088 N N . GLY A 1 282 ? 16.662 3.292 4.208 1.00 90.75 282 GLY A N 1
ATOM 2089 C CA . GLY A 1 282 ? 15.976 2.146 3.627 1.00 90.75 282 GLY A CA 1
ATOM 2090 C C . GLY A 1 282 ? 15.949 2.201 2.105 1.00 90.75 282 GLY A C 1
ATOM 2091 O O . GLY A 1 282 ? 16.306 1.215 1.473 1.00 90.75 282 GLY A O 1
ATOM 2092 N N . ASN A 1 283 ? 15.638 3.352 1.498 1.00 89.88 283 ASN A N 1
ATOM 2093 C CA . ASN A 1 283 ? 15.703 3.512 0.041 1.00 89.88 283 ASN A CA 1
ATOM 2094 C C . ASN A 1 283 ? 17.120 3.260 -0.500 1.00 89.88 283 ASN A C 1
ATOM 2096 O O . ASN A 1 283 ? 17.281 2.582 -1.517 1.00 89.88 283 ASN A O 1
ATOM 2100 N N . LEU A 1 284 ? 18.154 3.761 0.185 1.00 89.38 284 LEU A N 1
ATOM 2101 C CA . LEU A 1 284 ? 19.546 3.537 -0.211 1.00 89.38 284 LEU A CA 1
ATOM 2102 C C . LEU A 1 284 ? 19.948 2.062 -0.077 1.00 89.38 284 LEU A C 1
ATOM 2104 O O . LEU A 1 284 ? 20.505 1.490 -1.016 1.00 89.38 284 LEU A O 1
ATOM 2108 N N . ILE A 1 285 ? 19.629 1.436 1.057 1.00 90.25 285 ILE A N 1
ATOM 2109 C CA . ILE A 1 285 ? 19.876 0.010 1.297 1.00 90.25 285 ILE A CA 1
ATOM 2110 C C . ILE A 1 285 ? 19.131 -0.832 0.260 1.00 90.25 285 ILE A C 1
ATOM 2112 O O . ILE A 1 285 ? 19.725 -1.735 -0.322 1.00 90.25 285 ILE A O 1
ATOM 2116 N N . LEU A 1 286 ? 17.872 -0.508 -0.042 1.00 86.69 286 LEU A N 1
ATOM 2117 C CA . LEU A 1 286 ? 17.083 -1.191 -1.063 1.00 86.69 286 LEU A CA 1
ATOM 2118 C C . LEU A 1 286 ? 17.732 -1.091 -2.440 1.00 86.69 286 LEU A C 1
ATOM 2120 O O . LEU A 1 286 ? 17.740 -2.086 -3.155 1.00 86.69 286 LEU A O 1
ATOM 2124 N N . LEU A 1 287 ? 18.306 0.051 -2.826 1.00 85.94 287 LEU A N 1
ATOM 2125 C CA . LEU A 1 287 ? 19.029 0.165 -4.097 1.00 85.94 287 LEU A CA 1
ATOM 2126 C C . LEU A 1 287 ? 20.286 -0.719 -4.110 1.00 85.94 287 LEU A C 1
ATOM 2128 O O . LEU A 1 287 ? 20.510 -1.462 -5.072 1.00 85.94 287 LEU A O 1
ATOM 2132 N N . ILE A 1 288 ? 21.080 -0.654 -3.036 1.00 86.56 288 ILE A N 1
ATOM 2133 C CA . ILE A 1 288 ? 22.327 -1.418 -2.881 1.00 86.56 288 ILE A CA 1
ATOM 2134 C C . ILE A 1 288 ? 22.049 -2.922 -2.854 1.00 86.56 288 ILE A C 1
ATOM 2136 O O . ILE A 1 288 ? 22.813 -3.684 -3.437 1.00 86.56 288 ILE A O 1
ATOM 2140 N N . MET A 1 289 ? 20.960 -3.354 -2.217 1.00 84.12 289 MET A N 1
ATOM 2141 C CA . MET A 1 289 ? 20.571 -4.759 -2.123 1.00 84.12 289 MET A CA 1
ATOM 2142 C C . MET A 1 289 ? 19.856 -5.249 -3.383 1.00 84.12 289 MET A C 1
ATOM 2144 O O . MET A 1 289 ? 20.182 -6.324 -3.884 1.00 84.12 289 MET A O 1
ATOM 2148 N N . ASN A 1 290 ? 18.907 -4.489 -3.939 1.00 82.19 290 ASN A N 1
ATOM 2149 C CA . ASN A 1 290 ? 18.112 -4.963 -5.073 1.00 82.19 290 ASN A CA 1
ATOM 2150 C C . ASN A 1 290 ? 18.973 -5.224 -6.307 1.00 82.19 290 ASN A C 1
ATOM 2152 O O . ASN A 1 290 ? 18.766 -6.241 -6.961 1.00 82.19 290 ASN A O 1
ATOM 2156 N N . LEU A 1 291 ? 19.950 -4.365 -6.620 1.00 78.44 291 LEU A N 1
ATOM 2157 C CA . LEU A 1 291 ? 20.771 -4.519 -7.827 1.00 78.44 291 LEU A CA 1
ATOM 2158 C C . LEU A 1 291 ? 21.542 -5.864 -7.873 1.00 78.44 291 LEU A C 1
ATOM 2160 O O . LEU A 1 291 ? 21.416 -6.567 -8.880 1.00 78.44 291 LEU A O 1
ATOM 2164 N N . PRO A 1 292 ? 22.273 -6.287 -6.821 1.00 79.75 292 PRO A N 1
ATOM 2165 C CA . PRO A 1 292 ? 22.850 -7.630 -6.724 1.00 79.75 292 PRO A CA 1
ATOM 2166 C C . PRO A 1 292 ? 21.798 -8.742 -6.649 1.00 79.75 292 PRO A C 1
ATOM 2168 O O . PRO A 1 292 ? 21.924 -9.761 -7.338 1.00 79.75 292 PRO A O 1
ATOM 2171 N N . LEU A 1 293 ? 20.737 -8.551 -5.852 1.00 81.06 293 LEU A N 1
ATOM 2172 C CA . LEU A 1 293 ? 19.708 -9.573 -5.642 1.00 81.06 293 LEU A CA 1
ATOM 2173 C C . LEU A 1 293 ? 18.866 -9.845 -6.895 1.00 81.06 293 LEU A C 1
ATOM 2175 O O . LEU A 1 293 ? 18.234 -10.897 -6.953 1.00 81.06 293 LEU A O 1
ATOM 2179 N N . ILE A 1 294 ? 18.900 -8.993 -7.932 1.00 74.81 294 ILE A N 1
ATOM 2180 C CA . ILE A 1 294 ? 18.278 -9.273 -9.243 1.00 74.81 294 ILE A CA 1
ATOM 2181 C C . ILE A 1 294 ? 18.638 -10.681 -9.734 1.00 74.81 294 ILE A C 1
ATOM 2183 O O . ILE A 1 294 ? 17.785 -11.372 -10.290 1.00 74.81 294 ILE A O 1
ATOM 2187 N N . GLN A 1 295 ? 19.875 -11.139 -9.512 1.00 71.06 295 GLN A N 1
ATOM 2188 C CA . GLN A 1 295 ? 20.284 -12.486 -9.915 1.00 71.06 295 GLN A CA 1
ATOM 2189 C C . GLN A 1 295 ? 19.502 -13.582 -9.183 1.00 71.06 295 GLN A C 1
ATOM 2191 O O . GLN A 1 295 ? 19.144 -14.577 -9.809 1.00 71.06 295 GLN A O 1
ATOM 2196 N N . ILE A 1 296 ? 19.207 -13.382 -7.897 1.00 78.50 296 ILE A N 1
ATOM 2197 C CA . ILE A 1 296 ? 18.433 -14.302 -7.057 1.00 78.50 296 ILE A CA 1
ATOM 2198 C C . ILE A 1 296 ? 16.946 -14.218 -7.418 1.00 78.50 296 ILE A C 1
ATOM 2200 O O . ILE A 1 296 ? 16.323 -15.249 -7.660 1.00 78.50 296 ILE A O 1
ATOM 2204 N N . TRP A 1 297 ? 16.392 -13.009 -7.562 1.00 72.62 297 TRP A N 1
ATOM 2205 C CA . TRP A 1 297 ? 14.990 -12.799 -7.946 1.00 72.62 297 TRP A CA 1
ATOM 2206 C C . TRP A 1 297 ? 14.644 -13.463 -9.283 1.00 72.62 297 TRP A C 1
ATOM 2208 O O . TRP A 1 297 ? 13.581 -14.063 -9.430 1.00 72.62 297 TRP A O 1
ATOM 2218 N N . VAL A 1 298 ? 15.572 -13.447 -10.244 1.00 67.75 298 VAL A N 1
ATOM 2219 C CA . VAL A 1 298 ? 15.404 -14.153 -11.525 1.00 67.75 298 VAL A CA 1
ATOM 2220 C C . VAL A 1 298 ? 15.394 -15.682 -11.355 1.00 67.75 298 VAL A C 1
ATOM 2222 O O . VAL A 1 298 ? 14.765 -16.370 -12.156 1.00 67.75 298 VAL A O 1
ATOM 2225 N N . GLN A 1 299 ? 16.050 -16.240 -10.331 1.00 71.25 299 GLN A N 1
ATOM 2226 C CA . GLN A 1 299 ? 15.959 -17.677 -10.027 1.00 71.25 299 GLN A CA 1
ATOM 2227 C C . GLN A 1 299 ? 14.626 -18.036 -9.366 1.00 71.25 299 GLN A C 1
ATOM 2229 O O . GLN A 1 299 ? 14.092 -19.103 -9.657 1.00 71.25 299 GLN A O 1
ATOM 2234 N N . VAL A 1 300 ? 14.054 -17.149 -8.543 1.00 72.94 300 VAL A N 1
ATOM 2235 C CA . VAL A 1 300 ? 12.729 -17.363 -7.927 1.00 72.94 300 VAL A CA 1
ATOM 2236 C C . VAL A 1 300 ? 11.646 -17.544 -8.995 1.00 72.94 300 VAL A C 1
ATOM 2238 O O . VAL A 1 300 ? 10.782 -18.399 -8.842 1.00 72.94 300 VAL A O 1
ATOM 2241 N N . LEU A 1 301 ? 11.748 -16.844 -10.132 1.00 67.56 301 LEU A N 1
ATOM 2242 C CA . LEU A 1 301 ? 10.842 -17.025 -11.280 1.00 67.56 301 LEU A CA 1
ATOM 2243 C C . LEU A 1 301 ? 10.878 -18.438 -11.891 1.00 67.56 301 LEU A C 1
ATOM 2245 O O . LEU A 1 301 ? 9.998 -18.783 -12.675 1.00 67.56 301 LEU A O 1
ATOM 2249 N N . LYS A 1 302 ? 11.890 -19.252 -11.566 1.00 71.06 302 LYS A N 1
ATOM 2250 C CA . LYS A 1 302 ? 11.996 -20.651 -12.006 1.00 71.06 302 LYS A CA 1
ATOM 2251 C C . LYS A 1 302 ? 11.379 -21.634 -11.012 1.00 71.06 302 LYS A C 1
ATOM 2253 O O . LYS A 1 302 ? 11.265 -22.814 -11.339 1.00 71.06 302 LYS A O 1
ATOM 2258 N N . VAL A 1 303 ? 11.029 -21.184 -9.806 1.00 79.00 303 VAL A N 1
ATOM 2259 C CA . VAL A 1 303 ? 10.389 -22.033 -8.800 1.00 79.00 303 VAL A CA 1
ATOM 2260 C C . VAL A 1 303 ? 8.972 -22.359 -9.281 1.00 79.00 303 VAL A C 1
ATOM 2262 O O . VAL A 1 303 ? 8.229 -21.443 -9.638 1.00 79.00 303 VAL A O 1
ATOM 2265 N N . PRO A 1 304 ? 8.569 -23.643 -9.294 1.00 81.19 304 PRO A N 1
ATOM 2266 C CA . PRO A 1 304 ? 7.207 -24.022 -9.637 1.00 81.19 304 PRO A CA 1
ATOM 2267 C C . PRO A 1 304 ? 6.192 -23.285 -8.761 1.00 81.19 304 PRO A C 1
ATOM 2269 O O . PRO A 1 304 ? 6.281 -23.328 -7.532 1.00 81.19 304 PRO A O 1
ATOM 2272 N N . GLN A 1 305 ? 5.192 -22.664 -9.394 1.00 79.00 305 GLN A N 1
ATOM 2273 C CA . GLN A 1 305 ? 4.132 -21.927 -8.700 1.00 79.00 305 GLN A CA 1
ATOM 2274 C C . GLN A 1 305 ? 3.498 -22.717 -7.533 1.00 79.00 305 GLN A C 1
ATOM 2276 O O . GLN A 1 305 ? 3.361 -22.126 -6.463 1.00 79.00 305 GLN A O 1
ATOM 2281 N N . PRO A 1 306 ? 3.192 -24.034 -7.640 1.00 84.69 306 PRO A N 1
ATOM 2282 C CA . PRO A 1 306 ? 2.620 -24.784 -6.517 1.00 84.69 306 PRO A CA 1
ATOM 2283 C C . PRO A 1 306 ? 3.477 -24.756 -5.247 1.00 84.69 306 PRO A C 1
ATOM 2285 O O . PRO A 1 306 ? 2.940 -24.617 -4.153 1.00 84.69 306 PRO A O 1
ATOM 2288 N N . LEU A 1 307 ? 4.805 -24.859 -5.381 1.00 85.44 307 LEU A N 1
ATOM 2289 C CA . LEU A 1 307 ? 5.723 -24.862 -4.238 1.00 85.44 307 LEU A CA 1
ATOM 2290 C C . LEU A 1 307 ? 5.798 -23.483 -3.582 1.00 85.44 307 LEU A C 1
ATOM 2292 O O . LEU A 1 307 ? 5.821 -23.383 -2.358 1.00 85.44 307 LEU A O 1
ATOM 2296 N N . LEU A 1 308 ? 5.796 -22.425 -4.396 1.00 84.88 308 LEU A N 1
ATOM 2297 C CA . LEU A 1 308 ? 5.827 -21.046 -3.916 1.00 84.88 308 LEU A CA 1
ATOM 2298 C C . LEU A 1 308 ? 4.569 -20.723 -3.099 1.00 84.88 308 LEU A C 1
ATOM 2300 O O . LEU A 1 308 ? 4.670 -20.246 -1.971 1.00 84.88 308 LEU A O 1
ATOM 2304 N N . TYR A 1 309 ? 3.392 -21.051 -3.630 1.00 87.06 309 TYR A N 1
ATOM 2305 C CA . TYR A 1 309 ? 2.117 -20.816 -2.952 1.00 87.06 309 TYR A CA 1
ATOM 2306 C C . TYR A 1 309 ? 1.908 -21.716 -1.727 1.00 87.06 309 TYR A C 1
ATOM 2308 O O . TYR A 1 309 ? 1.387 -21.250 -0.716 1.00 87.06 309 TYR A O 1
ATOM 2316 N N . ALA A 1 310 ? 2.370 -22.970 -1.765 1.00 89.19 310 ALA A N 1
ATOM 2317 C CA . ALA A 1 310 ? 2.376 -23.831 -0.582 1.00 89.19 310 ALA A CA 1
ATOM 2318 C C . ALA A 1 310 ? 3.243 -23.236 0.540 1.00 89.19 310 ALA A C 1
ATOM 2320 O O . ALA A 1 310 ? 2.812 -23.194 1.690 1.00 89.19 310 ALA A O 1
ATOM 2321 N N . GLY A 1 311 ? 4.427 -22.714 0.200 1.00 92.12 311 GLY A N 1
ATOM 2322 C CA . GLY A 1 311 ? 5.288 -22.007 1.148 1.00 92.12 311 GLY A CA 1
ATOM 2323 C C . GLY A 1 311 ? 4.597 -20.791 1.767 1.00 92.12 311 GLY A C 1
ATOM 2324 O O . GLY A 1 311 ? 4.582 -20.663 2.989 1.00 92.12 311 GLY A O 1
ATOM 2325 N N . ILE A 1 312 ? 3.963 -19.942 0.946 1.00 91.31 312 ILE A N 1
ATOM 2326 C CA . ILE A 1 312 ? 3.191 -18.781 1.427 1.00 91.31 312 ILE A CA 1
ATOM 2327 C C . ILE A 1 312 ? 2.113 -19.219 2.422 1.00 91.31 312 ILE A C 1
ATOM 2329 O O . ILE A 1 312 ? 1.991 -18.609 3.480 1.00 91.31 312 ILE A O 1
ATOM 2333 N N . LEU A 1 313 ? 1.360 -20.280 2.116 1.00 92.62 313 LEU A N 1
ATOM 2334 C CA . LEU A 1 313 ? 0.289 -20.765 2.987 1.00 92.62 313 LEU A CA 1
ATOM 2335 C C . LEU A 1 313 ? 0.827 -21.263 4.338 1.00 92.62 313 LEU A C 1
ATOM 2337 O O . LEU A 1 313 ? 0.259 -20.947 5.380 1.00 92.62 313 LEU A O 1
ATOM 2341 N N . VAL A 1 314 ? 1.945 -21.998 4.331 1.00 93.75 314 VAL A N 1
ATOM 2342 C CA . VAL A 1 314 ? 2.595 -22.480 5.560 1.00 93.75 314 VAL A CA 1
ATOM 2343 C C . VAL A 1 314 ? 3.073 -21.311 6.416 1.00 93.75 314 VAL A C 1
ATOM 2345 O O . VAL A 1 314 ? 2.765 -21.270 7.605 1.00 93.75 314 VAL A O 1
ATOM 2348 N N . PHE A 1 315 ? 3.774 -20.339 5.826 1.00 93.81 315 PHE A N 1
ATOM 2349 C CA . PHE A 1 315 ? 4.247 -19.165 6.562 1.00 93.81 315 PHE A CA 1
ATOM 2350 C C . PHE A 1 315 ? 3.102 -18.270 7.044 1.00 93.81 315 PHE A C 1
ATOM 2352 O O . PHE A 1 315 ? 3.200 -17.719 8.134 1.00 93.81 315 PHE A O 1
ATOM 2359 N N . ALA A 1 316 ? 2.008 -18.159 6.287 1.00 92.62 316 ALA A N 1
ATOM 2360 C CA . ALA A 1 316 ? 0.812 -17.434 6.706 1.00 92.62 316 ALA A CA 1
ATOM 2361 C C . ALA A 1 316 ? 0.166 -18.080 7.942 1.00 92.62 316 ALA A C 1
ATOM 2363 O O . ALA A 1 316 ? -0.073 -17.399 8.938 1.00 92.62 316 ALA A O 1
ATOM 2364 N N . CYS A 1 317 ? -0.053 -19.399 7.915 1.00 92.81 317 CYS A N 1
ATOM 2365 C CA . CYS A 1 317 ? -0.604 -20.131 9.057 1.00 92.81 317 CYS A CA 1
ATOM 2366 C C . CYS A 1 317 ? 0.332 -20.085 10.272 1.00 92.81 317 CYS A C 1
ATOM 2368 O O . CYS A 1 317 ? -0.130 -19.884 11.393 1.00 92.81 317 CYS A O 1
ATOM 2370 N N . LEU A 1 318 ? 1.642 -20.242 10.053 1.00 93.62 318 LEU A N 1
ATOM 2371 C CA . LEU A 1 318 ? 2.638 -20.163 11.120 1.00 93.62 318 LEU A CA 1
ATOM 2372 C C . LEU A 1 318 ? 2.726 -18.750 11.704 1.00 93.62 318 LEU A C 1
ATOM 2374 O O . LEU A 1 318 ? 2.846 -18.613 12.915 1.00 93.62 318 LEU A O 1
ATOM 2378 N N . GLY A 1 319 ? 2.625 -17.712 10.871 1.00 90.31 319 GLY A N 1
ATOM 2379 C CA . GLY A 1 319 ? 2.615 -16.317 11.305 1.00 90.31 319 GLY A CA 1
ATOM 2380 C C . GLY A 1 319 ? 1.421 -16.003 12.202 1.00 90.31 319 GLY A C 1
ATOM 2381 O O . GLY A 1 319 ? 1.610 -15.459 13.283 1.00 90.31 319 GLY A O 1
ATOM 2382 N N . VAL A 1 320 ? 0.216 -16.428 11.806 1.00 90.94 320 VAL A N 1
ATOM 2383 C CA . VAL A 1 320 ? -0.991 -16.285 12.642 1.00 90.94 320 VAL A CA 1
ATOM 2384 C C . VAL A 1 320 ? -0.836 -17.060 13.950 1.00 90.94 320 VAL A C 1
ATOM 2386 O O . VAL A 1 320 ? -1.035 -16.503 15.024 1.00 90.94 320 VAL A O 1
ATOM 2389 N N . TYR A 1 321 ? -0.395 -18.319 13.884 1.00 92.06 321 TYR A N 1
ATOM 2390 C CA . TYR A 1 321 ? -0.188 -19.131 15.083 1.00 92.06 321 TYR A CA 1
ATOM 2391 C C . TYR A 1 321 ? 0.884 -18.556 16.019 1.00 92.06 321 TYR A C 1
ATOM 2393 O O . TYR A 1 321 ? 0.765 -18.673 17.233 1.00 92.06 321 TYR A O 1
ATOM 2401 N N . SER A 1 322 ? 1.932 -17.932 15.479 1.00 90.12 322 SER A N 1
ATOM 2402 C CA . SER A 1 322 ? 3.008 -17.335 16.274 1.00 90.12 322 SER A CA 1
ATOM 2403 C C . SER A 1 322 ? 2.563 -16.096 17.048 1.00 90.12 322 SER A C 1
ATOM 2405 O O . SER A 1 322 ? 3.208 -15.772 18.043 1.00 90.12 322 SER A O 1
ATOM 2407 N N . LEU A 1 323 ? 1.528 -15.391 16.586 1.00 82.06 323 LEU A N 1
ATOM 2408 C CA . LEU A 1 323 ? 1.027 -14.184 17.244 1.00 82.06 323 LEU A CA 1
ATOM 2409 C C . LEU A 1 323 ? 0.098 -14.526 18.409 1.00 82.06 323 LEU A C 1
ATOM 2411 O O . LEU A 1 323 ? 0.236 -13.948 19.482 1.00 82.06 323 LEU A O 1
ATOM 2415 N N . SER A 1 324 ? -0.792 -15.502 18.230 1.00 81.88 324 SER A N 1
ATOM 2416 C CA . SER A 1 324 ? -1.814 -15.825 19.234 1.00 81.88 324 SER A CA 1
ATOM 2417 C C . SER A 1 324 ? -1.652 -17.148 19.959 1.00 81.88 324 SER A C 1
ATOM 2419 O O . SER A 1 324 ? -2.361 -17.414 20.928 1.00 81.88 324 SER A O 1
ATOM 2421 N N . GLY A 1 325 ? -0.777 -18.032 19.480 1.00 85.94 325 GLY A N 1
ATOM 2422 C CA . GLY A 1 325 ? -0.638 -19.389 20.014 1.00 85.94 325 GLY A CA 1
ATOM 2423 C C . GLY A 1 325 ? -1.904 -20.243 19.870 1.00 85.94 325 GLY A C 1
ATOM 2424 O O . GLY A 1 325 ? -2.023 -21.276 20.530 1.00 85.94 325 GLY A O 1
ATOM 2425 N N . SER A 1 326 ? -2.868 -19.828 19.038 1.00 86.94 326 SER A N 1
ATOM 2426 C CA . SER A 1 326 ? -4.210 -20.409 18.993 1.00 86.94 326 SER A CA 1
ATOM 2427 C C . SER A 1 326 ? -4.543 -20.992 17.623 1.00 86.94 326 SER A C 1
ATOM 2429 O O . SER A 1 326 ? -4.609 -20.296 16.611 1.00 86.94 326 SER A O 1
ATOM 2431 N N . GLY A 1 327 ? -4.863 -22.290 17.583 1.00 90.38 327 GLY A N 1
ATOM 2432 C CA . GLY A 1 327 ? -5.354 -22.941 16.361 1.00 90.38 327 GLY A CA 1
ATOM 2433 C C . GLY A 1 327 ? -6.706 -22.396 15.876 1.00 90.38 327 GLY A C 1
ATOM 2434 O O . GLY A 1 327 ? -7.045 -22.541 14.703 1.00 90.38 327 GLY A O 1
ATOM 2435 N N . TYR A 1 328 ? -7.471 -21.741 16.756 1.00 90.31 328 TYR A N 1
ATOM 2436 C CA . TYR A 1 328 ? -8.730 -21.091 16.390 1.00 90.31 328 TYR A CA 1
ATOM 2437 C C . TYR A 1 328 ? -8.520 -19.925 15.436 1.00 90.31 328 TYR A C 1
ATOM 2439 O O . TYR A 1 328 ? -9.256 -19.793 14.465 1.00 90.31 328 TYR A O 1
ATOM 2447 N N . GLU A 1 329 ? -7.502 -19.108 15.681 1.00 90.75 329 GLU A N 1
ATOM 2448 C CA . GLU A 1 329 ? -7.210 -17.963 14.827 1.00 90.75 329 GLU A CA 1
ATOM 2449 C C . GLU A 1 329 ? -6.654 -18.386 13.478 1.00 90.75 329 GLU A C 1
ATOM 2451 O O . GLU A 1 329 ? -6.985 -17.786 12.460 1.00 90.75 329 GLU A O 1
ATOM 2456 N N . VAL A 1 330 ? -5.892 -19.481 13.439 1.00 94.06 330 VAL A N 1
ATOM 2457 C CA . VAL A 1 330 ? -5.481 -20.100 12.173 1.00 94.06 330 VAL A CA 1
ATOM 2458 C C . VAL A 1 330 ? -6.709 -20.558 11.382 1.00 94.06 330 VAL A C 1
ATOM 2460 O O . VAL A 1 330 ? -6.804 -20.302 10.182 1.00 94.06 330 VAL A O 1
ATOM 2463 N N . LEU A 1 331 ? -7.683 -21.194 12.042 1.00 93.94 331 LEU A N 1
ATOM 2464 C CA . LEU A 1 331 ? -8.941 -21.583 11.403 1.00 93.94 331 LEU A CA 1
ATOM 2465 C C . LEU A 1 331 ? -9.739 -20.359 10.929 1.00 93.94 331 LEU A C 1
ATOM 2467 O O . LEU A 1 331 ? -10.266 -20.371 9.817 1.00 93.94 331 LEU A O 1
ATOM 2471 N N . LEU A 1 332 ? -9.801 -19.299 11.733 1.00 93.06 332 LEU A N 1
ATOM 2472 C CA . LEU A 1 332 ? -10.465 -18.048 11.376 1.00 93.06 332 LEU A CA 1
ATOM 2473 C C . LEU A 1 332 ? -9.791 -17.383 10.166 1.00 93.06 332 LEU A C 1
ATOM 2475 O O . LEU A 1 332 ? -10.483 -17.001 9.225 1.00 93.06 332 LEU A O 1
ATOM 2479 N N . ALA A 1 333 ? -8.455 -17.339 10.126 1.00 94.75 333 ALA A N 1
ATOM 2480 C CA . ALA A 1 333 ? -7.684 -16.859 8.980 1.00 94.75 333 ALA A CA 1
ATOM 2481 C C . ALA A 1 333 ? -7.984 -17.674 7.715 1.00 94.75 333 ALA A C 1
ATOM 2483 O O . ALA A 1 333 ? -8.150 -17.103 6.637 1.00 94.75 333 ALA A O 1
ATOM 2484 N N . LEU A 1 334 ? -8.096 -19.003 7.835 1.00 95.19 334 LEU A N 1
ATOM 2485 C CA . LEU A 1 334 ? -8.469 -19.879 6.721 1.00 95.19 334 LEU A CA 1
ATOM 2486 C C . LEU A 1 334 ? -9.894 -19.596 6.228 1.00 95.19 334 LEU A C 1
ATOM 2488 O O . LEU A 1 334 ? -10.100 -19.491 5.019 1.00 95.19 334 LEU A O 1
ATOM 2492 N N . LEU A 1 335 ? -10.862 -19.421 7.133 1.00 95.25 335 LEU A N 1
ATOM 2493 C CA . LEU A 1 335 ? -12.244 -19.067 6.783 1.00 95.25 335 LEU A CA 1
ATOM 2494 C C . LEU A 1 335 ? -12.317 -17.707 6.079 1.00 95.25 335 LEU A C 1
ATOM 2496 O O . LEU A 1 335 ? -12.919 -17.598 5.008 1.00 95.25 335 LEU A O 1
ATOM 2500 N N . ILE A 1 336 ? -11.645 -16.690 6.621 1.00 95.69 336 ILE A N 1
ATOM 2501 C CA . ILE A 1 336 ? -11.524 -15.370 5.988 1.00 95.69 336 ILE A CA 1
ATOM 2502 C C . ILE A 1 336 ? -10.813 -15.491 4.634 1.00 95.69 336 ILE A C 1
ATOM 2504 O O . ILE A 1 336 ? -11.201 -14.838 3.667 1.00 95.69 336 ILE A O 1
ATOM 2508 N N . GLY A 1 337 ? -9.818 -16.369 4.516 1.00 95.62 337 GLY A N 1
ATOM 2509 C CA . GLY A 1 337 ? -9.148 -16.656 3.252 1.00 95.62 337 GLY A CA 1
ATOM 2510 C C . GLY A 1 337 ? -10.063 -17.270 2.202 1.00 95.62 337 GLY A C 1
ATOM 2511 O O . GLY A 1 337 ? -9.994 -16.880 1.035 1.00 95.62 337 GLY A O 1
ATOM 2512 N N . VAL A 1 338 ? -10.984 -18.150 2.594 1.00 95.94 338 VAL A N 1
ATOM 2513 C CA . VAL A 1 338 ? -12.030 -18.658 1.693 1.00 95.94 338 VAL A CA 1
ATOM 2514 C C . VAL A 1 338 ? -12.957 -17.524 1.241 1.00 95.94 338 VAL A C 1
ATOM 2516 O O . VAL A 1 338 ? -13.266 -17.430 0.051 1.00 95.94 338 VAL A O 1
ATOM 2519 N N . VAL A 1 339 ? -13.348 -16.613 2.136 1.00 95.62 339 VAL A N 1
ATOM 2520 C CA . VAL A 1 339 ? -14.118 -15.413 1.754 1.00 95.62 339 VAL A CA 1
ATOM 2521 C C . VAL A 1 339 ? -13.323 -14.558 0.761 1.00 95.62 339 VAL A C 1
ATOM 2523 O O . VAL A 1 339 ? -13.826 -14.235 -0.316 1.00 95.62 339 VAL A O 1
ATOM 2526 N N . GLY A 1 340 ? -12.051 -14.277 1.052 1.00 94.31 340 GLY A N 1
ATOM 2527 C CA . GLY A 1 340 ? -11.150 -13.529 0.172 1.00 94.31 340 GLY A CA 1
ATOM 2528 C C . GLY A 1 340 ? -10.925 -14.196 -1.191 1.00 94.31 340 GLY A C 1
ATOM 2529 O O . GLY A 1 340 ? -10.729 -13.505 -2.196 1.00 94.31 340 GLY A O 1
ATOM 2530 N N . PHE A 1 341 ? -10.988 -15.527 -1.262 1.00 94.75 341 PHE A N 1
ATOM 2531 C CA . PHE A 1 341 ? -10.974 -16.278 -2.517 1.00 94.75 341 PHE A CA 1
ATOM 2532 C C . PHE A 1 341 ? -12.222 -15.998 -3.364 1.00 94.75 341 PHE A C 1
ATOM 2534 O O . PHE A 1 341 ? -12.101 -15.678 -4.553 1.00 94.75 341 PHE A O 1
ATOM 2541 N N . PHE A 1 342 ? -13.415 -16.082 -2.767 1.00 94.75 342 PHE A N 1
ATOM 2542 C CA . PHE A 1 342 ? -14.668 -15.799 -3.472 1.00 94.75 342 PHE A CA 1
ATOM 2543 C C . PHE A 1 342 ? -14.772 -14.336 -3.891 1.00 94.75 342 PHE A C 1
ATOM 2545 O O . PHE A 1 342 ? -15.183 -14.064 -5.018 1.00 94.75 342 PHE A O 1
ATOM 2552 N N . MET A 1 343 ? -14.326 -13.410 -3.040 1.00 93.06 343 MET A N 1
ATOM 2553 C CA . MET A 1 343 ? -14.255 -11.990 -3.379 1.00 93.06 343 MET A CA 1
ATOM 2554 C C . MET A 1 343 ? -13.443 -11.763 -4.655 1.00 93.06 343 MET A C 1
ATOM 2556 O O . MET A 1 343 ? -13.944 -11.144 -5.588 1.00 93.06 343 MET A O 1
ATOM 2560 N N . ARG A 1 344 ? -12.243 -12.349 -4.761 1.00 91.00 344 ARG A N 1
ATOM 2561 C CA . ARG A 1 344 ? -11.435 -12.266 -5.993 1.00 91.00 344 ARG A CA 1
ATOM 2562 C C . ARG A 1 344 ? -12.107 -12.917 -7.187 1.00 91.00 344 ARG A C 1
ATOM 2564 O O . ARG A 1 344 ? -12.042 -12.386 -8.287 1.00 91.00 344 ARG A O 1
ATOM 2571 N N . LYS A 1 345 ? -12.731 -14.081 -6.989 1.00 90.00 345 LYS A N 1
ATOM 2572 C CA . LYS A 1 345 ? -13.413 -14.808 -8.068 1.00 90.00 345 LYS A CA 1
ATOM 2573 C C . LYS A 1 345 ? -14.600 -14.021 -8.642 1.00 90.00 345 LYS A C 1
ATOM 2575 O O . LYS A 1 345 ? -14.939 -14.220 -9.803 1.00 90.00 345 LYS A O 1
ATOM 2580 N N . LEU A 1 346 ? -15.217 -13.160 -7.837 1.00 90.75 346 LEU A N 1
ATOM 2581 C CA . LEU A 1 346 ? -16.366 -12.327 -8.193 1.00 90.75 346 LEU A CA 1
ATOM 2582 C C . LEU A 1 346 ? -15.984 -10.848 -8.456 1.00 90.75 346 LEU A C 1
ATOM 2584 O O . LEU A 1 346 ? -16.865 -9.994 -8.545 1.00 90.75 346 LEU A O 1
ATOM 2588 N N . ASP A 1 347 ? -14.685 -10.538 -8.542 1.00 87.75 347 ASP A N 1
ATOM 2589 C CA . ASP A 1 347 ? -14.086 -9.196 -8.652 1.00 87.75 347 ASP A CA 1
ATOM 2590 C C . ASP A 1 347 ? -14.603 -8.165 -7.628 1.00 87.75 347 ASP A C 1
ATOM 2592 O O . ASP A 1 347 ? -14.867 -7.001 -7.952 1.00 87.75 347 ASP A O 1
ATOM 2596 N N . PHE A 1 348 ? -14.768 -8.588 -6.376 1.00 90.56 348 PHE A N 1
ATOM 2597 C CA . PHE A 1 348 ? -14.934 -7.678 -5.247 1.00 90.56 348 PHE A CA 1
ATOM 2598 C C . PHE A 1 348 ? -13.560 -7.192 -4.769 1.00 90.56 348 PHE A C 1
ATOM 2600 O O . PHE A 1 348 ? -12.683 -8.014 -4.484 1.00 90.56 348 PHE A O 1
ATOM 2607 N N . PRO A 1 349 ? -13.348 -5.869 -4.653 1.00 88.38 349 PRO A N 1
ATOM 2608 C CA . PRO A 1 349 ? -12.079 -5.330 -4.188 1.00 88.38 349 PRO A CA 1
ATOM 2609 C C . PRO A 1 349 ? -11.883 -5.652 -2.701 1.00 88.38 349 PRO A C 1
ATOM 2611 O O . PRO A 1 349 ? -12.804 -5.514 -1.900 1.00 88.38 349 PRO A O 1
ATOM 2614 N N . ILE A 1 350 ? -10.673 -6.068 -2.326 1.00 89.38 350 ILE A N 1
ATOM 2615 C CA . ILE A 1 350 ? -10.334 -6.452 -0.943 1.00 89.38 350 ILE A CA 1
ATOM 2616 C C . ILE A 1 350 ? -9.905 -5.252 -0.107 1.00 89.38 350 ILE A C 1
ATOM 2618 O O . ILE A 1 350 ? -10.180 -5.207 1.088 1.00 89.38 350 ILE A O 1
ATOM 2622 N N . ALA A 1 351 ? -9.266 -4.260 -0.732 1.00 85.75 351 ALA A N 1
ATOM 2623 C CA . ALA A 1 351 ? -8.795 -3.068 -0.036 1.00 85.75 351 ALA A CA 1
ATOM 2624 C C . ALA A 1 351 ? -9.900 -2.358 0.775 1.00 85.75 351 ALA A C 1
ATOM 2626 O O . ALA A 1 351 ? -9.624 -2.019 1.924 1.00 85.75 351 ALA A O 1
ATOM 2627 N N . PRO A 1 352 ? -11.145 -2.196 0.268 1.00 88.94 352 PRO A N 1
ATOM 2628 C CA . PRO A 1 352 ? -12.226 -1.604 1.054 1.00 88.94 352 PRO A CA 1
ATOM 2629 C C . PRO A 1 352 ? -12.628 -2.414 2.290 1.00 88.94 352 PRO A C 1
ATOM 2631 O O . PRO A 1 352 ? -13.031 -1.816 3.279 1.00 88.94 352 PRO A O 1
ATOM 2634 N N . VAL A 1 353 ? -12.484 -3.748 2.279 1.00 92.19 353 VAL A N 1
ATOM 2635 C CA . VAL A 1 353 ? -12.761 -4.575 3.470 1.00 92.19 353 VAL A CA 1
ATOM 2636 C C . VAL A 1 353 ? -11.794 -4.206 4.585 1.00 92.19 353 VAL A C 1
ATOM 2638 O O . VAL A 1 353 ? -12.209 -3.915 5.696 1.00 92.19 353 VAL A O 1
ATOM 2641 N N . ILE A 1 354 ? -10.499 -4.173 4.278 1.00 89.50 354 ILE A N 1
ATOM 2642 C CA . ILE A 1 354 ? -9.453 -3.871 5.263 1.00 89.50 354 ILE A CA 1
ATOM 2643 C C . ILE A 1 354 ? -9.608 -2.443 5.780 1.00 89.50 354 ILE A C 1
ATOM 2645 O O . ILE A 1 354 ? -9.484 -2.202 6.977 1.00 89.50 354 ILE A O 1
ATOM 2649 N N . LEU A 1 355 ? -9.938 -1.516 4.880 1.00 87.38 355 LEU A N 1
ATOM 2650 C CA . LEU A 1 355 ? -10.230 -0.139 5.244 1.00 87.38 355 LEU A CA 1
ATOM 2651 C C . LEU A 1 355 ? -11.399 -0.062 6.234 1.00 87.38 355 LEU A C 1
ATOM 2653 O O . LEU A 1 355 ? -11.267 0.593 7.259 1.00 87.38 355 LEU A O 1
ATOM 2657 N N . GLY A 1 356 ? -12.497 -0.777 5.970 1.00 90.00 356 GLY A N 1
ATOM 2658 C CA . GLY A 1 356 ? -13.653 -0.836 6.866 1.00 90.00 356 GLY A CA 1
ATOM 2659 C C . GLY A 1 356 ? -13.354 -1.502 8.211 1.00 90.00 356 GLY A C 1
ATOM 2660 O O . GLY A 1 356 ? -13.813 -1.007 9.233 1.00 90.00 356 GLY A O 1
ATOM 2661 N N . VAL A 1 357 ? -12.552 -2.572 8.236 1.00 90.94 357 VAL A N 1
ATOM 2662 C CA . VAL A 1 357 ? -12.171 -3.253 9.489 1.00 90.94 357 VAL A CA 1
ATOM 2663 C C . VAL A 1 357 ? -11.393 -2.325 10.415 1.00 90.94 357 VAL A C 1
ATOM 2665 O O . VAL A 1 357 ? -11.621 -2.336 11.617 1.00 90.94 357 VAL A O 1
ATOM 2668 N N . ILE A 1 358 ? -10.487 -1.518 9.860 1.00 87.25 358 ILE A N 1
ATOM 2669 C CA . ILE A 1 358 ? -9.599 -0.663 10.656 1.00 87.25 358 ILE A CA 1
ATOM 2670 C C . ILE A 1 358 ? -10.254 0.678 10.991 1.00 87.25 358 ILE A C 1
ATOM 2672 O O . ILE A 1 358 ? -10.166 1.139 12.124 1.00 87.25 358 ILE A O 1
ATOM 2676 N N . LEU A 1 359 ? -10.897 1.322 10.012 1.00 84.25 359 LEU A N 1
ATOM 2677 C CA . LEU A 1 359 ? -11.493 2.645 10.207 1.00 84.25 359 LEU A CA 1
ATOM 2678 C C . LEU A 1 359 ? -12.883 2.602 10.829 1.00 84.25 359 LEU A C 1
ATOM 2680 O O . LEU A 1 359 ? -13.271 3.579 11.455 1.00 84.25 359 LEU A O 1
ATOM 2684 N N . GLY A 1 360 ? -13.631 1.508 10.678 1.00 87.31 360 GLY A N 1
ATOM 2685 C CA . GLY A 1 360 ? -14.987 1.389 11.217 1.00 87.31 360 GLY A CA 1
ATOM 2686 C C . GLY A 1 360 ? -15.065 1.668 12.720 1.00 87.31 360 GLY A C 1
ATOM 2687 O O . GLY A 1 360 ? -15.772 2.601 13.101 1.00 87.31 360 GLY A O 1
ATOM 2688 N N . PRO A 1 361 ? -14.306 0.937 13.558 1.00 84.12 361 PRO A N 1
ATOM 2689 C CA . PRO A 1 361 ? -14.287 1.163 15.004 1.00 84.12 361 PRO A CA 1
ATOM 2690 C C . PRO A 1 361 ? -13.820 2.575 15.372 1.00 84.12 361 PRO A C 1
ATOM 2692 O O . PRO A 1 361 ? -14.462 3.257 16.165 1.00 84.12 361 PRO A O 1
ATOM 2695 N N . ALA A 1 362 ? -12.759 3.064 14.721 1.00 80.69 362 ALA A N 1
ATOM 2696 C CA . ALA A 1 362 ? -12.228 4.404 14.970 1.00 80.69 362 ALA A CA 1
ATOM 2697 C C . ALA A 1 362 ? -13.245 5.512 14.638 1.00 80.69 362 ALA A C 1
ATOM 2699 O O . ALA A 1 362 ? -13.346 6.507 15.354 1.00 80.69 362 ALA A O 1
ATOM 2700 N N . MET A 1 363 ? -14.018 5.347 13.561 1.00 83.94 363 MET A N 1
ATOM 2701 C CA . MET A 1 363 ? -15.081 6.280 13.188 1.00 83.94 363 MET A CA 1
ATOM 2702 C C . MET A 1 363 ? -16.269 6.220 14.149 1.00 83.94 363 MET A C 1
ATOM 2704 O O . MET A 1 363 ? -16.867 7.260 14.424 1.00 83.94 363 MET A O 1
ATOM 2708 N N . GLU A 1 364 ? -16.615 5.031 14.653 1.00 83.12 364 GLU A N 1
ATOM 2709 C CA . GLU A 1 364 ? -17.670 4.879 15.655 1.00 83.12 364 GLU A CA 1
ATOM 2710 C C . GLU A 1 364 ? -17.310 5.645 16.933 1.00 83.12 364 GLU A C 1
ATOM 2712 O O . GLU A 1 364 ? -18.099 6.486 17.365 1.00 83.12 364 GLU A O 1
ATOM 2717 N N . GLU A 1 365 ? -16.100 5.456 17.464 1.00 77.81 365 GLU A N 1
ATOM 2718 C CA . GLU A 1 365 ? -15.619 6.158 18.664 1.00 77.81 365 GLU A CA 1
ATOM 2719 C C . GLU A 1 365 ? -15.624 7.681 18.496 1.00 77.81 365 GLU A C 1
ATOM 2721 O O . GLU A 1 365 ? -16.105 8.412 19.365 1.00 77.81 365 GLU A O 1
ATOM 2726 N N . GLN A 1 366 ? -15.155 8.171 17.345 1.00 76.06 366 GLN A N 1
ATOM 2727 C CA . GLN A 1 366 ? -15.160 9.603 17.032 1.00 76.06 366 GLN A CA 1
ATOM 2728 C C . GLN A 1 366 ? -16.582 10.175 16.931 1.00 76.06 366 GLN A C 1
ATOM 2730 O O . GLN A 1 366 ? -16.809 11.324 17.312 1.00 76.06 366 GLN A O 1
ATOM 2735 N N . SER A 1 367 ? -17.541 9.384 16.439 1.00 71.06 367 SER A N 1
ATOM 2736 C CA . SER A 1 367 ? -18.942 9.800 16.291 1.00 71.06 367 SER A CA 1
ATOM 2737 C C . SER A 1 367 ? -19.744 9.737 17.594 1.00 71.06 367 SER A C 1
ATOM 2739 O O . SER A 1 367 ? -20.649 10.544 17.801 1.00 71.06 367 SER A O 1
ATOM 2741 N N . ALA A 1 368 ? -19.415 8.797 18.479 1.00 59.09 368 ALA A N 1
ATOM 2742 C CA . ALA A 1 368 ? -20.211 8.479 19.655 1.00 59.09 368 ALA A CA 1
ATOM 2743 C C . ALA A 1 368 ? -19.839 9.297 20.903 1.00 59.09 368 ALA A C 1
ATOM 2745 O O . ALA A 1 368 ? -20.629 9.372 21.836 1.00 59.09 368 ALA A O 1
ATOM 2746 N N . GLY A 1 369 ? -18.697 9.994 20.907 1.00 50.44 369 GLY A N 1
ATOM 2747 C CA . GLY A 1 369 ? -18.346 10.944 21.973 1.00 50.44 369 GLY A CA 1
ATOM 2748 C C . GLY A 1 369 ? -19.191 12.231 22.015 1.00 50.44 369 GLY A C 1
ATOM 2749 O O . GLY A 1 369 ? -18.892 13.112 22.815 1.00 50.44 369 GLY A O 1
ATOM 2750 N N . HIS A 1 370 ? -20.190 12.381 21.135 1.00 47.09 370 HIS A N 1
ATOM 2751 C CA . HIS A 1 370 ? -20.959 13.620 20.940 1.00 47.09 370 HIS A CA 1
ATOM 2752 C C . HIS A 1 370 ? -22.489 13.419 20.913 1.00 47.09 370 HIS A C 1
ATOM 2754 O O . HIS A 1 370 ? -23.204 14.336 20.501 1.00 47.09 370 HIS A O 1
ATOM 2760 N N . TRP A 1 371 ? -22.996 12.265 21.366 1.00 38.44 371 TRP A N 1
ATOM 2761 C CA . TRP A 1 371 ? -24.435 12.016 21.529 1.00 38.44 371 TRP A CA 1
ATOM 2762 C C . TRP A 1 371 ? -24.794 11.592 22.947 1.00 38.44 371 TRP A C 1
ATOM 2764 O O . TRP A 1 371 ? -24.101 10.703 23.488 1.00 38.44 371 TRP A O 1
#